Protein AF-A0A8H7T7R3-F1 (afdb_monomer_lite)

Foldseek 3Di:
DQVLQPDDDPAQLVSLVVCCVVLVHDDDDDPPPGLVNQLVSLLRSLVVDLQLLQQPFADPPVQVDDPDDDPLSQWDFSGDSHSNRCNVVPQKDQAPCPDDSDWHQDPLAIWGWFKWAQDPVQLWIWTWGRMAGPVQGTKIKTWHAPVSDLARQAGTRIDIDGDHVVVVVPDPRIDTDTGHTHSGVVSVVVVVVVVVD

Radius of gyration: 16.75 Å; chains: 1; bounding box: 41×34×50 Å

Organism: NCBI:txid108018

pLDDT: mean 78.34, std 16.68, range [32.59, 97.0]

Secondary structure (DSSP, 8-state):
-GGGTT---SSSTHHHHTTHHHHT------TT-TTHHHHHHHHHHHHH---GGGG-----TTSS-STT--GGGG---SS-SSGGGGTT-TTEEEPP--S---EEEETTEEEEEEEEEEETTTTEEEEEEEEEETTTEEEEEEEE-TTS-GGGGGG-EEEEEEE-HHHHTT-TT-EEEEEEE--STTTHHHHHHHTT-

Sequence (197 aa):
MSWATKRVTTRKEDVAYCLLGLFGIHMPLLYGEGDRAFIRLQEEILKQSSDQSLFAWDPPMGSMSTLGASENDSICGMFAPSPECFSETGDVMPGPEYWDKESALTNRGIRVKMPFKYDPLNKTFIGILSCVSSLVQDIAIEFHSASNSLEDLSHLIRRSVPVRYGGWSNDPQIQFNTVYLATDTSLWYTRYLDDNS

Structure (mmCIF, N/CA/C/O backbone):
data_AF-A0A8H7T7R3-F1
#
_entry.id   AF-A0A8H7T7R3-F1
#
loop_
_atom_site.group_PDB
_atom_site.id
_atom_site.type_symbol
_atom_site.label_atom_id
_atom_site.label_alt_id
_atom_site.label_comp_id
_atom_site.label_asym_id
_atom_site.label_entity_id
_atom_site.label_seq_id
_atom_site.pdbx_PDB_ins_code
_atom_site.Cartn_x
_atom_site.Cartn_y
_atom_site.Cartn_z
_atom_site.occupancy
_atom_site.B_iso_or_equiv
_atom_site.auth_seq_id
_atom_site.auth_comp_id
_atom_site.auth_asym_id
_atom_site.auth_atom_id
_atom_site.pdbx_PDB_model_num
ATOM 1 N N . MET A 1 1 ? -5.971 5.479 0.298 1.00 90.88 1 MET A N 1
ATOM 2 C CA . MET A 1 1 ? -7.047 5.585 1.327 1.00 90.88 1 MET A CA 1
ATOM 3 C C . MET A 1 1 ? -7.212 7.020 1.860 1.00 90.88 1 MET A C 1
ATOM 5 O O . MET A 1 1 ? -7.451 7.231 3.046 1.00 90.88 1 MET A O 1
ATOM 9 N N . SER A 1 2 ? -7.162 8.032 0.991 1.00 90.31 2 SER A N 1
ATOM 10 C CA . SER A 1 2 ? -7.174 9.453 1.390 1.00 90.31 2 SER A CA 1
ATOM 11 C C . SER A 1 2 ? -8.430 9.894 2.154 1.00 90.31 2 SER A C 1
ATOM 13 O O . SER A 1 2 ? -8.376 10.750 3.033 1.00 90.31 2 SER A O 1
ATOM 15 N N . TRP A 1 3 ? -9.577 9.286 1.863 1.00 91.69 3 TRP A N 1
ATOM 16 C CA . TRP A 1 3 ? -10.866 9.615 2.472 1.00 91.69 3 TRP A CA 1
ATOM 17 C C . TRP A 1 3 ? -10.938 9.276 3.971 1.00 91.69 3 TRP A C 1
ATOM 19 O O . TRP A 1 3 ? -11.812 9.786 4.672 1.00 91.69 3 TRP A O 1
ATOM 29 N N . ALA A 1 4 ? -10.035 8.431 4.480 1.00 92.38 4 ALA A N 1
ATOM 30 C CA . ALA A 1 4 ? -9.963 8.067 5.895 1.00 92.38 4 ALA A CA 1
ATOM 31 C C . ALA A 1 4 ? -9.053 8.999 6.718 1.00 92.38 4 ALA A C 1
ATOM 33 O O . ALA A 1 4 ? -9.104 8.948 7.942 1.00 92.38 4 ALA A O 1
ATOM 34 N N . THR A 1 5 ? -8.275 9.874 6.072 1.00 90.38 5 THR A N 1
ATOM 35 C CA . THR A 1 5 ? -7.246 10.732 6.706 1.00 90.38 5 THR A CA 1
ATOM 36 C C . THR A 1 5 ? -7.779 11.638 7.815 1.00 90.38 5 THR A C 1
ATOM 38 O O . THR A 1 5 ? -7.081 11.901 8.782 1.00 90.38 5 THR A O 1
ATOM 41 N N . LYS A 1 6 ? -9.024 12.115 7.694 1.00 88.69 6 LYS A N 1
ATOM 42 C CA . LYS A 1 6 ? -9.650 13.043 8.655 1.00 88.69 6 LYS A CA 1
ATOM 43 C C . LYS A 1 6 ? -10.464 12.344 9.746 1.00 88.69 6 LYS A C 1
ATOM 45 O O . LYS A 1 6 ? -11.171 13.012 10.501 1.00 88.69 6 LYS A O 1
ATOM 50 N N . ARG A 1 7 ? -10.455 11.008 9.795 1.00 90.56 7 ARG A N 1
ATOM 51 C CA . ARG A 1 7 ? -11.205 10.260 10.809 1.00 90.56 7 ARG A CA 1
ATOM 52 C C . ARG A 1 7 ? -10.511 10.391 12.157 1.00 90.56 7 ARG A C 1
ATOM 54 O O . ARG A 1 7 ? -9.315 10.166 12.264 1.00 90.56 7 ARG A O 1
ATOM 61 N N . VAL A 1 8 ? -11.295 10.707 13.183 1.00 90.62 8 VAL A N 1
ATOM 62 C CA . VAL A 1 8 ? -10.830 10.786 14.569 1.00 90.62 8 VAL A CA 1
ATOM 63 C C . VAL A 1 8 ? -11.503 9.677 15.359 1.00 90.62 8 VAL A C 1
ATOM 65 O O . VAL A 1 8 ? -12.730 9.558 15.348 1.00 90.62 8 VAL A O 1
ATOM 68 N N . THR A 1 9 ? -10.702 8.867 16.039 1.00 92.94 9 THR A N 1
ATOM 69 C CA . THR A 1 9 ? -11.164 7.765 16.883 1.00 92.94 9 THR A CA 1
ATOM 70 C C . THR A 1 9 ? -10.669 7.942 18.313 1.00 92.94 9 THR A C 1
ATOM 72 O O . THR A 1 9 ? -9.709 8.665 18.570 1.00 92.94 9 THR A O 1
ATOM 75 N N . THR A 1 10 ? -11.346 7.310 19.274 1.00 92.44 10 THR A N 1
ATOM 76 C CA . THR A 1 10 ? -10.956 7.401 20.689 1.00 92.44 10 THR A CA 1
ATOM 77 C C . THR A 1 10 ? -9.716 6.563 20.983 1.00 92.44 10 THR A C 1
ATOM 79 O O . THR A 1 10 ? -8.844 7.004 21.729 1.00 92.44 10 THR A O 1
ATOM 82 N N . ARG A 1 11 ? -9.628 5.360 20.407 1.00 92.75 11 ARG A N 1
ATOM 83 C CA . ARG A 1 11 ? -8.436 4.508 20.470 1.00 92.75 11 ARG A CA 1
ATOM 84 C C . ARG A 1 11 ? -7.734 4.498 19.120 1.00 92.75 11 ARG A C 1
ATOM 86 O O . ARG A 1 11 ? -8.383 4.668 18.087 1.00 92.75 11 ARG A O 1
ATOM 93 N N . LYS A 1 12 ? -6.421 4.272 19.128 1.00 91.50 12 LYS A N 1
ATOM 94 C CA . LYS A 1 12 ? -5.612 4.201 17.905 1.00 91.50 12 LYS A CA 1
ATOM 95 C C . LYS A 1 12 ? -6.103 3.080 16.989 1.00 91.50 12 LYS A C 1
ATOM 97 O O . LYS A 1 12 ? -6.382 3.313 15.822 1.00 91.50 12 LYS A O 1
ATOM 102 N N . GLU A 1 13 ? -6.320 1.892 17.543 1.00 94.62 13 GLU A N 1
ATOM 103 C CA . GLU A 1 13 ? -6.741 0.699 16.806 1.00 94.62 13 GLU A CA 1
ATOM 104 C C . GLU A 1 13 ? -8.136 0.820 16.164 1.00 94.62 13 GLU A C 1
ATOM 106 O O . GLU A 1 13 ? -8.401 0.221 15.118 1.00 94.62 13 GLU A O 1
ATOM 111 N N . ASP A 1 14 ? -9.014 1.662 16.721 1.00 95.62 14 ASP A N 1
ATOM 112 C CA . ASP A 1 14 ? -10.349 1.908 16.167 1.00 95.62 14 ASP A CA 1
ATOM 113 C C . ASP A 1 14 ? -10.279 2.540 14.765 1.00 95.62 14 ASP A C 1
ATOM 115 O O . ASP A 1 14 ? -11.226 2.405 13.981 1.00 95.62 14 ASP A O 1
ATOM 119 N N . VAL A 1 15 ? -9.154 3.181 14.409 1.00 94.62 15 VAL A N 1
ATOM 120 C CA . VAL A 1 15 ? -8.928 3.709 13.058 1.00 94.62 15 VAL A CA 1
ATOM 121 C C . VAL A 1 15 ? -8.963 2.600 12.011 1.00 94.62 15 VAL A C 1
ATOM 123 O O . VAL A 1 15 ? -9.456 2.825 10.914 1.00 94.62 15 VAL A O 1
ATOM 126 N N . ALA A 1 16 ? -8.505 1.393 12.351 1.00 95.38 16 ALA A N 1
ATOM 127 C CA . ALA A 1 16 ? -8.558 0.232 11.475 1.00 95.38 16 ALA A CA 1
ATOM 128 C C . ALA A 1 16 ? -9.931 -0.444 11.545 1.00 95.38 16 ALA A C 1
ATOM 130 O O . ALA A 1 16 ? -10.542 -0.757 10.522 1.00 95.38 16 ALA A O 1
ATOM 131 N N . TYR A 1 17 ? -10.456 -0.618 12.760 1.00 95.81 17 TYR A N 1
ATOM 132 C CA . TYR A 1 17 ? -11.707 -1.342 12.982 1.00 95.81 17 TYR A CA 1
ATOM 133 C C . TYR A 1 17 ? -12.918 -0.662 12.356 1.00 95.81 17 TYR A C 1
ATOM 135 O O . TYR A 1 17 ? -13.796 -1.337 11.818 1.00 95.81 17 TYR A O 1
ATOM 143 N N . CYS A 1 18 ? -12.944 0.671 12.334 1.00 94.62 18 CYS A N 1
ATOM 144 C CA . CYS A 1 18 ? -14.017 1.414 11.682 1.00 94.62 18 CYS A CA 1
ATOM 145 C C . CYS A 1 18 ? -14.008 1.303 10.143 1.00 94.62 18 CYS A C 1
ATOM 147 O O . CYS A 1 18 ? -14.965 1.747 9.505 1.00 94.62 18 CYS A O 1
ATOM 149 N N . LEU A 1 19 ? -12.956 0.725 9.544 1.00 95.81 19 LEU A N 1
ATOM 150 C CA . LEU A 1 19 ? -12.801 0.552 8.095 1.00 95.81 19 LEU A CA 1
ATOM 151 C C . LEU A 1 19 ? -13.073 -0.881 7.623 1.00 95.81 19 LEU A C 1
ATOM 153 O O . LEU A 1 19 ? -13.250 -1.086 6.425 1.00 95.81 19 LEU A O 1
ATOM 157 N N . LEU A 1 20 ? -13.164 -1.856 8.535 1.00 95.75 20 LEU A N 1
ATOM 158 C CA . LEU A 1 20 ? -13.346 -3.275 8.200 1.00 95.75 20 LEU A CA 1
ATOM 159 C C . LEU A 1 20 ? -14.523 -3.507 7.248 1.00 95.75 20 LEU A C 1
ATOM 161 O O . LEU A 1 20 ? -14.373 -4.163 6.220 1.00 95.75 20 LEU A O 1
ATOM 165 N N . GLY A 1 21 ? -15.674 -2.902 7.552 1.00 94.75 21 GLY A N 1
ATOM 166 C CA . GLY A 1 21 ? -16.882 -3.037 6.737 1.00 94.75 21 GLY A CA 1
ATOM 167 C C . GLY A 1 21 ? -16.768 -2.426 5.337 1.00 94.75 21 GLY A C 1
ATOM 168 O O . GLY A 1 21 ? -17.444 -2.890 4.428 1.00 94.75 21 GLY A O 1
ATOM 169 N N . LEU A 1 22 ? -15.901 -1.426 5.140 1.00 94.56 22 LEU A N 1
ATOM 170 C CA . LEU A 1 22 ? -15.685 -0.801 3.829 1.00 94.56 22 LEU A CA 1
ATOM 171 C C . LEU A 1 22 ? -14.833 -1.676 2.906 1.00 94.56 22 LEU A C 1
ATOM 173 O O . LEU A 1 22 ? -15.001 -1.616 1.693 1.00 94.56 22 LEU A O 1
ATOM 177 N N . PHE A 1 23 ? -13.957 -2.500 3.482 1.00 94.19 23 PHE A N 1
ATOM 178 C CA . PHE A 1 23 ? -13.118 -3.445 2.744 1.00 94.19 23 PHE A CA 1
ATOM 179 C C . PHE A 1 23 ? -13.658 -4.881 2.754 1.00 94.19 23 PHE A C 1
ATOM 181 O O . PHE A 1 23 ? -13.053 -5.750 2.140 1.00 94.19 23 PHE A O 1
ATOM 188 N N . GLY A 1 24 ? -14.770 -5.153 3.448 1.00 95.25 24 GLY A N 1
ATOM 189 C CA . GLY A 1 24 ? -15.293 -6.516 3.603 1.00 95.25 24 GLY A CA 1
ATOM 190 C C . GLY A 1 24 ? -14.369 -7.434 4.415 1.00 95.25 24 GLY A C 1
ATOM 191 O O . GLY A 1 24 ? -14.366 -8.646 4.217 1.00 95.25 24 GLY A O 1
ATOM 192 N N . ILE A 1 25 ? -13.564 -6.866 5.316 1.00 97.00 25 ILE A N 1
ATOM 193 C CA . ILE A 1 25 ? -12.552 -7.607 6.074 1.00 97.00 25 ILE A CA 1
ATOM 194 C C . ILE A 1 25 ? -13.122 -8.120 7.389 1.00 97.00 25 ILE A C 1
ATOM 196 O O . ILE A 1 25 ? -13.778 -7.399 8.141 1.00 97.00 25 ILE A O 1
ATOM 200 N N . HIS A 1 26 ? -12.777 -9.366 7.703 1.00 94.62 26 HIS A N 1
ATOM 201 C CA . HIS A 1 26 ? -13.059 -10.000 8.981 1.00 94.62 26 HIS A CA 1
ATOM 202 C C . HIS A 1 26 ? -11.741 -10.379 9.663 1.00 94.62 26 HIS A C 1
ATOM 204 O O . HIS 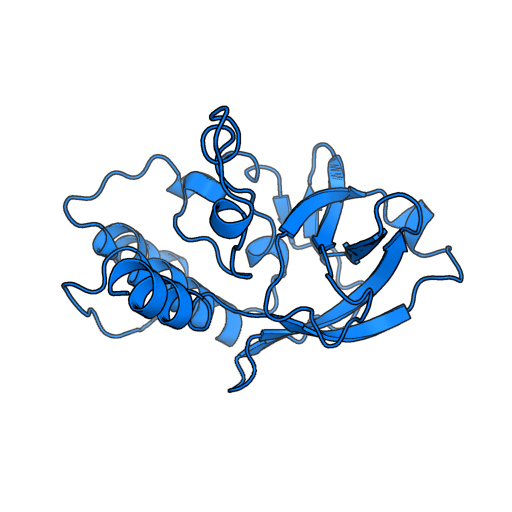A 1 26 ? -11.077 -11.328 9.259 1.00 94.62 26 HIS A O 1
ATOM 210 N N . MET A 1 27 ? -11.370 -9.650 10.717 1.00 94.31 27 MET A N 1
ATOM 211 C CA . MET A 1 27 ? -10.182 -9.928 11.532 1.00 94.31 27 MET A CA 1
ATOM 212 C C . MET A 1 27 ? -10.477 -9.707 13.026 1.00 94.31 27 MET A C 1
ATOM 214 O O . MET A 1 27 ? -11.344 -8.894 13.353 1.00 94.31 27 MET A O 1
ATOM 218 N N . PRO A 1 28 ? -9.783 -10.401 13.952 1.00 93.94 28 PRO A N 1
ATOM 219 C CA . PRO A 1 28 ? -9.995 -10.224 15.389 1.00 93.94 28 PRO A CA 1
ATOM 220 C C . PRO A 1 28 ? -9.676 -8.807 15.877 1.00 93.94 28 PRO A C 1
ATOM 222 O O . PRO A 1 28 ? -8.607 -8.274 15.556 1.00 93.94 28 PRO A O 1
ATOM 225 N N . LEU A 1 29 ? -10.571 -8.264 16.711 1.00 94.06 29 LEU A N 1
ATOM 226 C CA . LEU A 1 29 ? -10.386 -7.017 17.454 1.00 94.06 29 LEU A CA 1
ATOM 227 C C . LEU A 1 29 ? -9.454 -7.275 18.647 1.00 94.06 29 LEU A C 1
ATOM 229 O O . LEU A 1 29 ? -9.846 -7.906 19.629 1.00 94.06 29 LEU A O 1
ATOM 233 N N . LEU A 1 30 ? -8.217 -6.805 18.556 1.00 93.69 30 LEU A N 1
ATOM 234 C CA . LEU A 1 30 ? -7.214 -6.857 19.612 1.00 93.69 30 LEU A CA 1
ATOM 235 C C . LEU A 1 30 ? -7.021 -5.451 20.191 1.00 93.69 30 LEU A C 1
ATOM 237 O O . LEU A 1 30 ? -6.372 -4.596 19.592 1.00 93.69 30 LEU A O 1
ATOM 241 N N . TYR A 1 31 ? -7.606 -5.187 21.357 1.00 91.12 31 TYR A N 1
ATOM 242 C CA . TYR A 1 31 ? -7.403 -3.905 22.034 1.00 91.12 31 TYR A CA 1
ATOM 243 C C . TYR A 1 31 ? -6.016 -3.836 22.672 1.00 91.12 31 TYR A C 1
ATOM 245 O O . TYR A 1 31 ? -5.568 -4.798 23.298 1.00 91.12 31 TYR A O 1
ATOM 253 N N . GLY A 1 32 ? -5.355 -2.687 22.522 1.00 89.81 32 GLY A N 1
ATOM 254 C CA . GLY A 1 32 ? -3.978 -2.473 22.972 1.00 89.81 32 GLY A CA 1
ATOM 255 C C . GLY A 1 32 ? -2.897 -2.712 21.911 1.00 89.81 32 GLY A C 1
ATOM 256 O O . GLY A 1 32 ? -1.724 -2.530 22.218 1.00 89.81 32 GLY A O 1
ATOM 257 N N . GLU A 1 33 ? -3.252 -3.071 20.670 1.00 89.25 33 GLU A N 1
ATOM 258 C CA . GLU A 1 33 ? -2.264 -3.197 19.582 1.00 89.25 33 GLU A CA 1
ATOM 259 C C . GLU A 1 33 ? -1.891 -1.856 18.918 1.00 89.25 33 GLU A C 1
ATOM 261 O O . GLU A 1 33 ? -0.898 -1.778 18.194 1.00 89.25 33 GLU A O 1
ATOM 266 N N . GLY A 1 34 ? -2.667 -0.797 19.170 1.00 90.31 34 GLY A N 1
ATOM 267 C CA . GLY A 1 34 ? -2.402 0.549 18.669 1.00 90.31 34 GLY A CA 1
ATOM 268 C C . GLY A 1 34 ? -2.373 0.634 17.139 1.00 90.31 34 GLY A C 1
ATOM 269 O O . GLY A 1 34 ? -3.256 0.112 16.459 1.00 90.31 34 GLY A O 1
ATOM 270 N N . ASP A 1 35 ? -1.337 1.283 16.601 1.00 86.56 35 ASP A N 1
ATOM 271 C CA . ASP A 1 35 ? -1.178 1.549 15.160 1.00 86.56 35 ASP A CA 1
ATOM 272 C C . ASP A 1 35 ? -0.998 0.251 14.337 1.00 86.56 35 ASP A C 1
ATOM 274 O O . ASP A 1 35 ? -1.333 0.191 13.152 1.00 86.56 35 ASP A O 1
ATOM 278 N N . ARG A 1 36 ? -0.599 -0.855 14.990 1.00 88.62 36 ARG A N 1
ATOM 279 C CA . ARG A 1 36 ? -0.494 -2.188 14.371 1.00 88.62 36 ARG A CA 1
ATOM 280 C C . ARG A 1 36 ? -1.824 -2.688 13.803 1.00 88.62 36 ARG A C 1
ATOM 282 O O . ARG A 1 36 ? -1.818 -3.450 12.835 1.00 88.62 36 ARG A O 1
ATOM 289 N N . ALA A 1 37 ? -2.957 -2.256 14.358 1.00 93.50 37 ALA A N 1
ATOM 290 C CA . ALA A 1 37 ? -4.273 -2.621 13.838 1.00 93.50 37 ALA A CA 1
ATOM 291 C C . ALA A 1 37 ? -4.430 -2.208 12.366 1.00 93.50 37 ALA A C 1
ATOM 293 O O . ALA A 1 37 ? -5.004 -2.948 11.566 1.00 93.50 37 ALA A O 1
ATOM 294 N N . PHE A 1 38 ? -3.881 -1.048 11.988 1.00 93.38 38 PHE A N 1
ATOM 295 C CA . PHE A 1 38 ? -3.969 -0.525 10.627 1.00 93.38 38 PHE A CA 1
ATOM 296 C C . PHE A 1 38 ? -3.022 -1.250 9.659 1.00 93.38 38 PHE A C 1
ATOM 298 O O . PHE A 1 38 ? -3.372 -1.465 8.498 1.00 93.38 38 PHE A O 1
ATOM 305 N N . ILE A 1 39 ? -1.866 -1.717 10.136 1.00 91.75 39 ILE A N 1
ATOM 306 C CA . ILE A 1 39 ? -0.986 -2.617 9.373 1.00 91.75 39 ILE A CA 1
ATOM 307 C C . ILE A 1 39 ? -1.687 -3.954 9.109 1.00 91.75 39 ILE A C 1
ATOM 309 O O . ILE A 1 39 ? -1.741 -4.405 7.969 1.00 91.75 39 ILE A O 1
ATOM 313 N N . ARG A 1 40 ? -2.299 -4.560 10.135 1.00 93.88 40 ARG A N 1
ATOM 314 C CA . ARG A 1 40 ? -3.062 -5.811 9.981 1.00 93.88 40 ARG A CA 1
ATOM 315 C C . ARG A 1 40 ? -4.244 -5.654 9.026 1.00 93.88 40 ARG A C 1
ATOM 317 O O . ARG A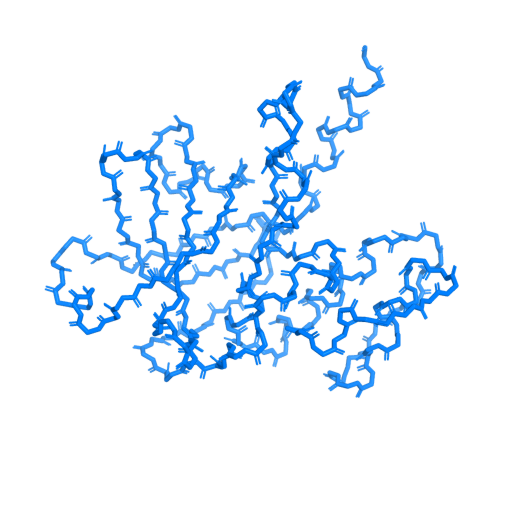 1 40 ? -4.508 -6.554 8.238 1.00 93.88 40 ARG A O 1
ATOM 324 N N . LEU A 1 41 ? -4.934 -4.511 9.063 1.00 95.38 41 LEU A N 1
ATOM 325 C CA . LEU A 1 41 ? -5.971 -4.200 8.079 1.00 95.38 41 LEU A CA 1
ATOM 326 C C . LEU A 1 41 ? -5.400 -4.268 6.657 1.00 95.38 41 LEU A C 1
ATOM 328 O O . LEU A 1 41 ? -5.985 -4.929 5.808 1.00 95.38 41 LEU A O 1
ATOM 332 N N . GLN A 1 42 ? -4.251 -3.638 6.402 1.00 94.69 42 GLN A N 1
ATOM 333 C CA . GLN A 1 42 ? -3.605 -3.670 5.085 1.00 94.69 42 GLN A CA 1
ATOM 334 C C . GLN A 1 42 ? -3.123 -5.074 4.695 1.00 94.69 42 GLN A C 1
ATOM 336 O O . GLN A 1 42 ? -3.255 -5.450 3.533 1.00 94.69 42 GLN A O 1
ATOM 341 N N . GLU A 1 43 ? -2.636 -5.879 5.645 1.00 93.81 43 GLU A N 1
ATOM 342 C CA . GLU A 1 43 ? -2.318 -7.296 5.418 1.00 93.81 43 GLU A CA 1
ATOM 343 C C . GLU A 1 43 ? -3.548 -8.088 4.952 1.00 93.81 43 GLU A C 1
ATOM 345 O O . GLU A 1 43 ? -3.445 -8.899 4.032 1.00 93.81 43 GLU A O 1
ATOM 350 N N . GLU A 1 44 ? -4.715 -7.853 5.556 1.00 95.06 44 GLU A N 1
ATOM 351 C CA . GLU A 1 44 ? -5.967 -8.491 5.140 1.00 95.06 44 GLU A CA 1
ATOM 352 C C . GLU A 1 44 ? -6.494 -7.946 3.802 1.00 95.06 44 GLU A C 1
ATOM 354 O O . GLU A 1 44 ? -6.969 -8.738 2.988 1.00 95.06 44 GLU A O 1
ATOM 359 N N . ILE A 1 45 ? -6.350 -6.640 3.524 1.00 94.50 45 ILE A N 1
ATOM 360 C CA . ILE A 1 45 ? -6.658 -6.059 2.200 1.00 94.50 45 ILE A CA 1
ATOM 361 C C . ILE A 1 45 ? -5.811 -6.759 1.132 1.00 94.50 45 ILE A C 1
ATOM 363 O O . ILE A 1 45 ? -6.347 -7.207 0.121 1.00 94.50 45 ILE A O 1
ATOM 367 N N . LEU A 1 46 ? -4.505 -6.906 1.372 1.00 92.62 46 LEU A N 1
ATOM 368 C CA . LEU A 1 46 ? -3.569 -7.523 0.431 1.00 92.62 46 LEU A CA 1
ATOM 369 C C . LEU A 1 46 ? -3.915 -8.991 0.128 1.00 92.62 46 LEU A C 1
ATOM 371 O O . LEU A 1 46 ? -3.729 -9.456 -0.991 1.00 92.62 46 LEU A O 1
ATOM 375 N N . LYS A 1 47 ? -4.436 -9.742 1.105 1.00 91.94 47 LYS A N 1
ATOM 376 C CA . LYS A 1 47 ? -4.857 -11.141 0.889 1.00 91.94 47 LYS A CA 1
ATOM 377 C C . LYS A 1 47 ? -6.058 -11.269 -0.049 1.00 91.94 47 LYS A C 1
ATOM 379 O O . LYS A 1 47 ? -6.259 -12.339 -0.616 1.00 91.94 47 LYS A O 1
ATOM 384 N N . GLN A 1 48 ? -6.867 -10.219 -0.167 1.00 91.12 48 GLN A N 1
ATOM 385 C CA . GLN A 1 48 ? -8.115 -10.221 -0.935 1.00 91.12 48 GLN A CA 1
ATOM 386 C C . GLN A 1 48 ? -8.034 -9.361 -2.205 1.00 91.12 48 GLN A C 1
ATOM 388 O O . GLN A 1 48 ? -8.932 -9.429 -3.041 1.00 91.12 48 GLN A O 1
ATOM 393 N N . SER A 1 49 ? -6.978 -8.557 -2.358 1.00 88.38 49 SER A N 1
ATOM 394 C CA . SER A 1 49 ? -6.819 -7.596 -3.445 1.00 88.38 49 SER A CA 1
ATOM 395 C C . SER A 1 49 ? -5.370 -7.508 -3.917 1.00 88.38 49 SER A C 1
ATOM 397 O O . SER A 1 49 ? -4.447 -7.387 -3.117 1.00 88.38 49 SER A O 1
ATOM 399 N N . SER A 1 50 ? -5.182 -7.478 -5.236 1.00 85.31 50 SER A N 1
ATOM 400 C CA . SER A 1 50 ? -3.899 -7.209 -5.897 1.00 85.31 50 SER A CA 1
ATOM 401 C C . SER A 1 50 ? -3.698 -5.721 -6.229 1.00 85.31 50 SER A C 1
ATOM 403 O O . SER A 1 50 ? -2.885 -5.372 -7.089 1.00 85.31 50 SER A O 1
ATOM 405 N N . ASP A 1 51 ? -4.483 -4.831 -5.617 1.00 88.25 51 ASP A N 1
ATOM 406 C CA . ASP A 1 51 ? -4.406 -3.394 -5.863 1.00 88.25 51 ASP A CA 1
ATOM 407 C C . ASP A 1 51 ? -3.149 -2.779 -5.232 1.00 88.25 51 ASP A C 1
ATOM 409 O O . ASP A 1 51 ? -3.055 -2.559 -4.023 1.00 88.25 51 ASP A O 1
ATOM 413 N N . GLN A 1 52 ? -2.185 -2.449 -6.090 1.00 88.75 52 GLN A N 1
ATOM 414 C CA . GLN A 1 52 ? -0.925 -1.826 -5.697 1.00 88.75 52 GLN A CA 1
ATOM 415 C C . GLN A 1 52 ? -1.076 -0.355 -5.270 1.00 88.75 52 GLN A C 1
ATOM 417 O O . GLN A 1 52 ? -0.125 0.207 -4.726 1.00 88.75 52 GLN A O 1
ATOM 422 N N . SER A 1 53 ? -2.261 0.260 -5.421 1.00 89.31 53 SER A N 1
ATOM 423 C CA . SER A 1 53 ? -2.560 1.572 -4.824 1.00 89.31 53 SER A CA 1
ATOM 424 C C . SER A 1 53 ? -2.455 1.555 -3.292 1.00 89.31 53 SER A C 1
ATOM 426 O O . SER A 1 53 ? -2.184 2.588 -2.682 1.00 89.31 53 SER A O 1
ATOM 428 N N . LEU A 1 54 ? -2.561 0.371 -2.672 1.00 91.00 54 LEU A N 1
ATOM 429 C CA . LEU A 1 54 ? -2.308 0.149 -1.247 1.00 91.00 54 LEU A CA 1
ATOM 430 C C . LEU A 1 54 ? -0.906 0.605 -0.815 1.00 91.00 54 LEU A C 1
ATOM 432 O O . LEU A 1 54 ? -0.717 1.036 0.321 1.00 91.00 54 LEU A O 1
ATOM 436 N N . PHE A 1 55 ? 0.067 0.536 -1.725 1.00 89.50 55 PHE A N 1
ATOM 437 C CA . PHE A 1 55 ? 1.451 0.923 -1.474 1.00 89.50 55 PHE A CA 1
ATOM 438 C C . PHE A 1 55 ? 1.742 2.386 -1.831 1.00 89.50 55 PHE A C 1
ATOM 440 O O . PHE A 1 55 ? 2.811 2.884 -1.489 1.00 89.50 55 PHE A O 1
ATOM 447 N N . ALA A 1 56 ? 0.822 3.096 -2.483 1.00 89.44 56 ALA A N 1
ATOM 448 C CA . ALA A 1 56 ? 0.998 4.499 -2.845 1.00 89.44 56 ALA A CA 1
ATOM 449 C C . ALA A 1 56 ? 0.625 5.399 -1.658 1.00 89.44 56 ALA A C 1
ATOM 451 O O . ALA A 1 56 ? -0.523 5.817 -1.526 1.00 89.44 56 ALA A O 1
ATOM 452 N N . TRP A 1 57 ? 1.588 5.646 -0.772 1.00 88.25 57 TRP A N 1
ATOM 453 C CA . TRP A 1 57 ? 1.482 6.557 0.369 1.00 88.25 57 TRP A CA 1
ATOM 454 C C . TRP A 1 57 ? 2.851 7.142 0.703 1.00 88.25 57 TRP A C 1
ATOM 456 O O . TRP A 1 57 ? 3.877 6.565 0.334 1.00 88.25 57 TRP A O 1
ATOM 466 N N . ASP A 1 58 ? 2.858 8.267 1.416 1.00 81.31 58 ASP A N 1
ATOM 467 C CA . ASP A 1 58 ? 4.078 8.937 1.864 1.00 81.31 58 ASP A CA 1
ATOM 468 C C . ASP A 1 58 ? 4.006 9.276 3.359 1.00 81.31 58 ASP A C 1
ATOM 470 O O . ASP A 1 58 ? 2.923 9.538 3.892 1.00 81.31 58 ASP A O 1
ATOM 474 N N . PRO A 1 59 ? 5.141 9.262 4.079 1.00 72.81 59 PRO A N 1
ATOM 475 C CA . PRO A 1 59 ? 5.177 9.766 5.442 1.00 72.81 59 PRO A CA 1
ATOM 476 C C . PRO A 1 59 ? 4.813 11.266 5.461 1.00 72.81 59 PRO A C 1
ATOM 478 O O . PRO A 1 59 ? 5.187 11.999 4.539 1.00 72.81 59 PRO A O 1
ATOM 481 N N . PRO A 1 60 ? 4.113 11.764 6.499 1.00 67.50 60 PRO A N 1
ATOM 482 C CA . PRO A 1 60 ? 3.743 13.174 6.583 1.00 67.50 60 PRO A CA 1
ATOM 483 C C . PRO A 1 60 ? 4.987 14.071 6.518 1.00 67.50 60 PRO A C 1
ATOM 485 O O . PRO A 1 60 ? 5.986 13.789 7.183 1.00 67.50 60 PRO A O 1
ATOM 488 N N . MET A 1 61 ? 4.917 15.191 5.785 1.00 55.59 61 MET A N 1
ATOM 489 C CA . MET A 1 61 ? 6.058 16.098 5.533 1.00 55.59 61 MET A CA 1
ATOM 490 C C . MET A 1 61 ? 6.742 16.676 6.796 1.00 55.59 61 MET A C 1
ATOM 492 O O . MET A 1 61 ? 7.801 17.279 6.675 1.00 55.59 61 MET A O 1
ATOM 496 N N . GLY A 1 62 ? 6.198 16.476 8.002 1.00 51.50 62 GLY A N 1
ATOM 497 C CA . GLY A 1 62 ? 6.822 16.862 9.278 1.00 51.50 62 GLY A CA 1
ATOM 498 C C . GLY A 1 62 ? 7.673 15.778 9.955 1.00 51.50 62 GLY A C 1
ATOM 499 O O . GLY A 1 62 ? 8.426 16.095 10.869 1.00 51.50 62 GLY A O 1
ATOM 500 N N . SER A 1 63 ? 7.598 14.520 9.506 1.00 49.97 63 SER A N 1
ATOM 501 C CA . SER A 1 63 ? 8.402 13.405 10.041 1.00 49.97 63 SER A CA 1
ATOM 502 C C . SER A 1 63 ? 9.856 13.423 9.554 1.00 49.97 63 SER A C 1
ATOM 504 O O . SER A 1 63 ? 10.682 12.677 10.064 1.00 49.97 63 SER A O 1
ATOM 506 N N . MET A 1 64 ? 10.162 14.240 8.543 1.00 47.69 64 MET A N 1
ATOM 507 C CA . MET A 1 64 ? 11.448 14.242 7.833 1.00 47.69 64 MET A CA 1
ATOM 508 C C . MET A 1 64 ? 12.220 15.561 8.017 1.00 47.69 64 MET A C 1
ATOM 510 O O . MET A 1 64 ? 13.347 15.697 7.550 1.00 47.69 64 MET A O 1
ATOM 514 N N . SER A 1 65 ? 11.621 16.551 8.692 1.00 39.12 65 SER A N 1
ATOM 515 C CA . SER A 1 65 ? 12.174 17.899 8.847 1.00 39.12 65 SER A CA 1
ATOM 516 C C . SER A 1 65 ? 12.252 18.326 10.313 1.00 39.12 65 SER A C 1
ATOM 518 O O . SER A 1 65 ? 11.648 19.316 10.727 1.00 39.12 65 SER A O 1
ATOM 520 N N . THR A 1 66 ? 13.042 17.621 11.109 1.00 32.59 66 THR A N 1
ATOM 521 C CA . THR A 1 66 ? 13.711 18.254 12.244 1.00 32.59 66 THR A CA 1
ATOM 522 C C . THR A 1 66 ? 15.207 18.109 12.023 1.00 32.59 66 THR A C 1
ATOM 524 O O . THR A 1 66 ? 15.722 17.030 11.742 1.00 32.59 66 THR A O 1
ATOM 527 N N . LEU A 1 67 ? 15.904 19.245 12.063 1.00 35.47 67 LEU A N 1
ATOM 528 C CA . LEU A 1 67 ? 17.360 19.326 12.108 1.00 35.47 67 LEU A CA 1
ATOM 529 C C . LEU A 1 67 ? 17.834 18.444 13.277 1.00 35.47 67 LEU A C 1
ATOM 531 O O . LEU A 1 67 ? 17.760 18.872 14.425 1.00 35.47 67 LEU A O 1
ATOM 535 N N . GLY A 1 68 ? 18.224 17.200 12.991 1.00 38.28 68 GLY A N 1
ATOM 536 C CA . GLY A 1 68 ? 18.525 16.185 14.004 1.00 38.28 68 GLY A CA 1
ATOM 537 C C . GLY A 1 68 ? 17.881 14.810 13.792 1.00 38.28 68 GLY A C 1
ATOM 538 O O . GLY A 1 68 ? 18.158 13.925 14.595 1.00 38.28 68 GLY A O 1
ATOM 539 N N . ALA A 1 69 ? 17.070 14.601 12.747 1.00 41.78 69 ALA A N 1
ATOM 540 C CA . ALA A 1 69 ? 16.584 13.265 12.398 1.00 41.78 69 ALA A CA 1
ATOM 541 C C . ALA A 1 69 ? 17.777 12.328 12.131 1.00 41.78 69 ALA A C 1
ATOM 543 O O . ALA A 1 69 ? 18.537 12.516 11.179 1.00 41.78 69 ALA A O 1
ATOM 544 N N . SER A 1 70 ? 17.964 11.353 13.020 1.00 45.34 70 SER A N 1
ATOM 545 C CA . SER A 1 70 ? 18.898 10.244 12.828 1.00 45.34 70 SER A CA 1
ATOM 546 C C . SER A 1 70 ? 18.479 9.459 11.581 1.00 45.34 70 SER A C 1
ATOM 548 O O . SER A 1 70 ? 17.284 9.337 11.311 1.00 45.34 70 SER A O 1
ATOM 550 N N . GLU A 1 71 ? 19.428 8.886 10.833 1.00 48.09 71 GLU A N 1
ATOM 551 C CA . GLU A 1 71 ? 19.155 8.022 9.664 1.00 48.09 71 GLU A CA 1
ATOM 552 C C . GLU A 1 71 ? 18.125 6.904 9.977 1.00 48.09 71 GLU A C 1
ATOM 554 O O . GLU A 1 71 ? 17.417 6.432 9.086 1.00 48.09 71 GLU A O 1
ATOM 559 N N . ASN A 1 72 ? 17.948 6.563 11.260 1.00 46.78 72 ASN A N 1
ATOM 560 C CA . ASN A 1 72 ? 17.001 5.570 11.776 1.00 46.78 72 ASN A CA 1
ATOM 561 C C . ASN A 1 72 ? 15.518 6.011 11.822 1.00 46.78 72 ASN A C 1
ATOM 563 O O . ASN A 1 72 ? 14.634 5.152 11.911 1.00 46.78 72 ASN A O 1
ATOM 567 N N . ASP A 1 73 ? 15.206 7.310 11.734 1.00 49.88 73 ASP A N 1
ATOM 568 C CA . ASP A 1 73 ? 13.811 7.803 11.704 1.00 49.88 73 ASP A CA 1
ATOM 569 C C . ASP A 1 73 ? 13.142 7.618 10.335 1.00 49.88 73 ASP A C 1
ATOM 571 O O . ASP A 1 73 ? 11.925 7.740 10.200 1.00 49.88 73 ASP A O 1
ATOM 575 N N . SER A 1 74 ? 13.928 7.274 9.314 1.00 53.78 74 SER A N 1
ATOM 576 C CA . SER A 1 74 ? 13.455 7.179 7.933 1.00 53.78 74 SER A CA 1
ATOM 577 C C . SER A 1 74 ? 13.005 5.772 7.532 1.00 53.78 74 SER A C 1
ATOM 579 O O . SER A 1 74 ? 12.407 5.605 6.470 1.00 53.78 74 SER A O 1
ATOM 581 N N . ILE A 1 75 ? 13.293 4.742 8.337 1.00 61.66 75 ILE A N 1
ATOM 582 C CA . ILE A 1 75 ? 13.000 3.357 7.951 1.00 61.66 75 ILE A CA 1
ATOM 583 C C . ILE A 1 75 ? 11.497 3.104 8.095 1.00 61.66 75 ILE A C 1
ATOM 585 O O . ILE A 1 75 ? 10.945 3.179 9.197 1.00 61.66 75 ILE A O 1
ATOM 589 N N . CYS A 1 76 ? 10.833 2.803 6.980 1.00 68.69 76 CYS A N 1
ATOM 590 C CA . CYS A 1 76 ? 9.398 2.565 6.936 1.00 68.69 76 CYS A CA 1
ATOM 591 C C . CYS A 1 76 ? 9.077 1.269 6.186 1.00 68.69 76 CYS A C 1
ATOM 593 O O . CYS A 1 76 ? 9.725 0.901 5.207 1.00 68.69 76 CYS A O 1
ATOM 595 N N . GLY A 1 77 ? 8.072 0.546 6.676 1.00 77.75 77 GLY A N 1
ATOM 596 C CA . GLY A 1 77 ? 7.572 -0.643 6.002 1.00 77.75 77 GLY A CA 1
ATOM 597 C C . GLY A 1 77 ? 6.861 -0.317 4.686 1.00 77.75 77 GLY A C 1
ATOM 598 O O . GLY A 1 77 ? 6.633 0.832 4.305 1.00 77.75 77 GLY A O 1
ATOM 599 N N . MET A 1 78 ? 6.455 -1.363 3.977 1.00 85.38 78 MET A N 1
ATOM 600 C CA . MET A 1 78 ? 5.618 -1.232 2.789 1.00 85.38 78 MET A CA 1
ATOM 601 C C . MET A 1 78 ? 4.196 -0.754 3.136 1.00 85.38 78 MET A C 1
ATOM 603 O O . MET A 1 78 ? 3.561 -0.069 2.334 1.00 85.38 78 MET A O 1
ATOM 607 N N . PHE A 1 79 ? 3.690 -1.068 4.329 1.00 88.88 79 PHE A N 1
ATOM 608 C CA . PHE A 1 79 ? 2.361 -0.647 4.772 1.00 88.88 79 PHE A CA 1
ATOM 609 C C . PHE A 1 79 ? 2.396 0.653 5.570 1.00 88.88 79 PHE A C 1
ATOM 611 O O . PHE A 1 79 ? 3.330 0.914 6.323 1.00 88.88 79 PHE A O 1
ATOM 618 N N . ALA A 1 80 ? 1.361 1.472 5.389 1.00 88.06 80 ALA A N 1
ATOM 619 C CA . ALA A 1 80 ? 1.260 2.769 6.040 1.00 88.06 80 ALA A CA 1
ATOM 620 C C . ALA A 1 80 ? 0.994 2.585 7.537 1.00 88.06 80 ALA A C 1
ATOM 622 O O . ALA A 1 80 ? 0.127 1.785 7.886 1.00 88.06 80 ALA A O 1
ATOM 623 N N . PRO A 1 81 ? 1.639 3.343 8.433 1.00 85.38 81 PRO A N 1
ATOM 624 C CA . PRO A 1 81 ? 1.347 3.266 9.863 1.00 85.38 81 PRO A CA 1
ATOM 625 C C . PRO A 1 81 ? -0.034 3.842 10.215 1.00 85.38 81 PRO A C 1
ATOM 627 O O . PRO A 1 81 ? -0.638 3.4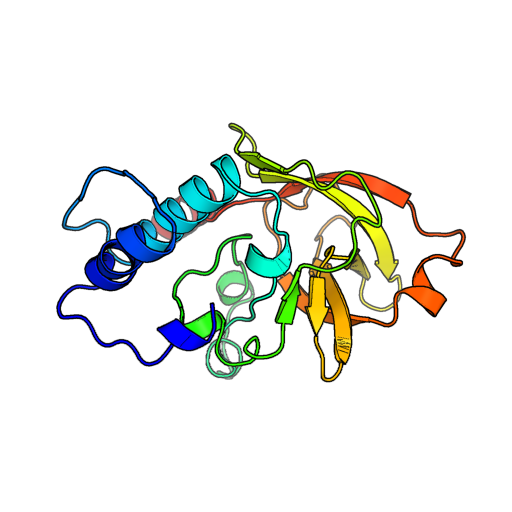41 11.205 1.00 85.38 81 PRO A O 1
ATOM 630 N N . SER A 1 82 ? -0.565 4.765 9.405 1.00 88.31 82 SER A N 1
ATOM 631 C CA . SER A 1 82 ? -1.878 5.373 9.625 1.00 88.31 82 SER A CA 1
ATOM 632 C C . SER A 1 82 ? -2.524 5.840 8.312 1.00 88.31 82 SER A C 1
ATOM 634 O O . SER A 1 82 ? -1.840 5.984 7.292 1.00 88.31 82 SER A O 1
ATOM 636 N N . PRO A 1 83 ? -3.841 6.128 8.305 1.00 91.56 83 PRO A N 1
ATOM 637 C CA . PRO A 1 83 ? -4.498 6.727 7.149 1.00 91.56 83 PRO A CA 1
ATOM 638 C C . PRO A 1 83 ? -3.946 8.099 6.754 1.00 91.56 83 PRO A C 1
ATOM 640 O O . PRO A 1 83 ? -4.125 8.499 5.609 1.00 91.56 83 PRO A O 1
ATOM 643 N N . GLU A 1 84 ? -3.302 8.830 7.670 1.00 88.12 84 GLU A N 1
ATOM 644 C CA . GLU A 1 84 ? -2.771 10.177 7.414 1.00 88.12 84 GLU A CA 1
ATOM 645 C C . GLU A 1 84 ? -1.717 10.175 6.303 1.00 88.12 84 GLU A C 1
ATOM 647 O O . GLU A 1 84 ? -1.678 11.101 5.497 1.00 88.12 84 GLU A O 1
ATOM 652 N N . CYS A 1 85 ? -0.952 9.086 6.179 1.00 87.00 85 CYS A N 1
ATOM 653 C CA . CYS A 1 85 ? 0.024 8.874 5.108 1.00 87.00 85 CYS A CA 1
ATOM 654 C C . CYS A 1 85 ? -0.588 8.866 3.693 1.00 87.00 85 CYS A C 1
ATOM 656 O O . CYS A 1 85 ? 0.123 8.943 2.694 1.00 87.00 85 CYS A O 1
ATOM 658 N N . PHE A 1 86 ? -1.915 8.773 3.589 1.00 89.75 86 PHE A N 1
ATOM 659 C CA . PHE A 1 86 ? -2.642 8.829 2.326 1.00 89.75 86 PHE A CA 1
ATOM 660 C C . PHE A 1 86 ? -3.190 10.231 1.999 1.00 89.75 86 PHE A C 1
ATOM 662 O O . PHE A 1 86 ? -3.985 10.336 1.061 1.00 89.75 86 PHE A O 1
ATOM 669 N N . SER A 1 87 ? -2.824 11.295 2.730 1.00 88.62 87 SER A N 1
ATOM 670 C CA . SER A 1 87 ? -3.381 12.650 2.528 1.00 88.62 87 SER A CA 1
ATOM 671 C C . SER A 1 87 ? -3.265 13.134 1.083 1.00 88.62 87 SER A C 1
ATOM 673 O O . SER A 1 87 ? -4.255 13.586 0.511 1.00 88.62 87 SER A O 1
ATOM 675 N N . GLU A 1 88 ? -2.104 12.910 0.470 1.00 84.50 88 GLU A N 1
ATOM 676 C CA . GLU A 1 88 ? -1.782 13.360 -0.890 1.00 84.50 88 GLU A CA 1
ATOM 677 C C . GLU A 1 88 ? -2.131 12.329 -1.972 1.00 84.50 88 GLU A C 1
ATOM 679 O O . GLU A 1 88 ? -1.748 12.477 -3.123 1.00 84.50 88 GLU A O 1
ATOM 684 N N . THR A 1 89 ? -2.858 11.265 -1.619 1.00 86.69 89 THR A N 1
ATOM 685 C CA . THR A 1 89 ? -3.119 10.125 -2.523 1.00 86.69 89 THR A CA 1
ATOM 686 C C . THR A 1 89 ? -4.576 10.069 -2.986 1.00 86.69 89 THR A C 1
ATOM 688 O O . THR A 1 89 ? -5.092 9.020 -3.371 1.00 86.69 89 THR A O 1
ATOM 691 N N . GLY A 1 90 ? -5.303 11.185 -2.872 1.00 86.50 90 GLY A N 1
ATOM 692 C CA . GLY A 1 90 ? -6.746 11.215 -3.121 1.00 86.50 90 GLY A CA 1
ATOM 693 C C . GLY A 1 90 ? -7.165 11.072 -4.573 1.00 86.50 90 GLY A C 1
ATOM 694 O O . GLY A 1 90 ? -8.324 10.773 -4.844 1.00 86.50 90 GLY A O 1
ATOM 695 N N . ASP A 1 91 ? -6.220 11.238 -5.476 1.00 87.31 91 ASP A N 1
ATOM 696 C CA . ASP A 1 91 ? -6.375 11.125 -6.912 1.00 87.31 91 ASP A CA 1
ATOM 697 C C . ASP A 1 91 ? -5.706 9.857 -7.477 1.00 87.31 91 ASP A C 1
ATOM 699 O O . ASP A 1 91 ? -5.679 9.666 -8.695 1.00 87.31 91 ASP A O 1
ATOM 703 N N . VAL A 1 92 ? -5.161 9.010 -6.596 1.00 88.44 92 VAL A N 1
ATOM 704 C CA . VAL A 1 92 ? -4.542 7.730 -6.938 1.00 88.44 92 VAL A CA 1
ATOM 705 C C . VAL A 1 92 ? -5.623 6.680 -7.139 1.00 88.44 92 VAL A C 1
ATOM 707 O O . VAL A 1 92 ? -6.486 6.471 -6.285 1.00 88.44 92 VAL A O 1
ATOM 710 N N . MET A 1 93 ? -5.553 5.988 -8.268 1.00 87.75 93 MET A N 1
ATOM 711 C CA . MET A 1 93 ? -6.486 4.944 -8.664 1.00 87.75 93 MET A CA 1
ATOM 712 C C . MET A 1 93 ? -5.722 3.691 -9.109 1.00 87.75 93 MET A C 1
ATOM 714 O O . MET A 1 93 ? -4.581 3.796 -9.575 1.00 87.75 93 MET A O 1
ATOM 718 N N . PRO A 1 94 ? -6.335 2.499 -9.006 1.00 85.12 94 PRO A N 1
ATOM 719 C CA . PRO A 1 94 ? -5.770 1.287 -9.584 1.00 85.12 94 PRO A CA 1
ATOM 720 C C . PRO A 1 94 ? -5.493 1.500 -11.075 1.00 85.12 94 PRO A C 1
ATOM 722 O O . PRO A 1 94 ? -6.349 1.979 -11.820 1.00 85.12 94 PRO A O 1
ATOM 725 N N . GLY A 1 95 ? -4.278 1.175 -11.502 1.00 77.56 95 GLY A N 1
ATOM 726 C CA . GLY A 1 95 ? -3.845 1.345 -12.882 1.00 77.56 95 GLY A CA 1
ATOM 727 C C . GLY A 1 95 ? -4.307 0.177 -13.756 1.00 77.56 95 GLY A C 1
ATOM 728 O O . GLY A 1 95 ? -4.778 -0.843 -13.238 1.00 77.56 95 GLY A O 1
ATOM 729 N N . PRO A 1 96 ? -4.134 0.273 -15.082 1.00 70.38 96 PRO A N 1
ATOM 730 C CA . PRO A 1 96 ? -4.351 -0.846 -15.999 1.00 70.38 96 PRO A CA 1
ATOM 731 C C . PRO A 1 96 ? -3.594 -2.112 -15.568 1.00 70.38 96 PRO A C 1
ATOM 733 O O . PRO A 1 96 ? -2.580 -2.041 -14.873 1.00 70.38 96 PRO A O 1
ATOM 736 N N . GLU A 1 97 ? -4.062 -3.292 -15.975 1.00 69.94 97 GLU A N 1
ATOM 737 C CA . GLU A 1 97 ? -3.347 -4.567 -15.786 1.00 69.94 97 GLU A CA 1
ATOM 738 C C . GLU A 1 97 ? -2.147 -4.674 -16.737 1.00 69.94 97 GLU A C 1
ATOM 740 O O . GLU A 1 97 ? -2.118 -5.471 -17.667 1.00 69.94 97 GLU A O 1
ATOM 745 N N . TYR A 1 98 ? -1.145 -3.821 -16.520 1.00 68.75 98 TYR A N 1
ATOM 746 C CA . TYR A 1 98 ? 0.086 -3.811 -17.308 1.00 68.75 98 TYR A CA 1
ATOM 747 C C . TYR A 1 98 ? 0.917 -5.092 -17.124 1.00 68.75 98 TYR A C 1
ATOM 749 O O . TYR A 1 98 ? 1.609 -5.518 -18.046 1.00 68.75 98 TYR A O 1
ATOM 757 N N . TRP A 1 99 ? 0.872 -5.694 -15.934 1.00 74.62 99 TRP A N 1
ATOM 758 C CA . TRP A 1 99 ? 1.533 -6.955 -15.605 1.00 74.62 99 TRP A CA 1
ATOM 759 C C . TRP A 1 99 ? 0.740 -7.718 -14.547 1.00 74.62 99 TRP A C 1
ATOM 761 O O . TRP A 1 99 ? -0.170 -7.176 -13.921 1.00 74.62 99 TRP A O 1
ATOM 771 N N . ASP A 1 100 ? 1.122 -8.977 -14.350 1.00 72.50 100 ASP A N 1
ATOM 772 C CA . ASP A 1 100 ? 0.613 -9.829 -13.282 1.00 72.50 100 ASP A CA 1
ATOM 773 C C . ASP A 1 100 ? 0.878 -9.192 -11.905 1.00 72.50 100 ASP A C 1
ATOM 775 O O . ASP A 1 100 ? 2.029 -9.078 -11.470 1.00 72.50 100 ASP A O 1
ATOM 779 N N . LYS A 1 101 ? -0.198 -8.738 -11.252 1.00 72.50 101 LYS A N 1
ATOM 780 C CA . LYS A 1 101 ? -0.165 -7.962 -10.002 1.00 72.50 101 LYS A CA 1
ATOM 781 C C . LYS A 1 101 ? -0.105 -8.840 -8.753 1.00 72.50 101 LYS A C 1
ATOM 783 O O . LYS A 1 101 ? -0.342 -8.336 -7.651 1.00 72.50 101 LYS A O 1
ATOM 788 N N . GLU A 1 102 ? 0.183 -10.133 -8.899 1.00 78.12 102 GLU A N 1
ATOM 789 C CA . GLU A 1 102 ? 0.270 -11.047 -7.769 1.00 78.12 102 GLU A CA 1
ATOM 790 C C . GLU A 1 102 ? 1.216 -10.513 -6.686 1.00 78.12 102 GLU A C 1
ATOM 792 O O . GLU A 1 102 ? 2.421 -10.305 -6.872 1.00 78.12 102 GLU A O 1
ATOM 797 N N . SER A 1 103 ? 0.630 -10.297 -5.514 1.00 85.44 103 SER A N 1
ATOM 798 C CA . SER A 1 103 ? 1.336 -9.943 -4.297 1.00 85.44 103 SER A CA 1
ATOM 799 C C . SER A 1 103 ? 0.861 -10.860 -3.185 1.00 85.44 103 SER A C 1
ATOM 801 O O . SER A 1 103 ? -0.306 -11.240 -3.115 1.00 85.44 103 SER A O 1
ATOM 803 N N . ALA A 1 104 ? 1.798 -11.306 -2.357 1.00 88.94 104 ALA A N 1
ATOM 804 C CA . ALA A 1 104 ? 1.504 -12.279 -1.319 1.00 88.94 104 ALA A CA 1
ATOM 805 C C . ALA A 1 104 ? 2.278 -11.947 -0.055 1.00 88.94 104 ALA A C 1
ATOM 807 O O . ALA A 1 104 ? 3.486 -11.707 -0.096 1.00 88.94 104 ALA A O 1
ATOM 808 N N . LEU A 1 105 ? 1.592 -11.999 1.082 1.00 89.56 105 LEU A N 1
ATOM 809 C CA . LEU A 1 105 ? 2.251 -11.965 2.375 1.00 89.56 105 LEU A CA 1
ATOM 810 C C . LEU A 1 105 ? 2.952 -13.308 2.618 1.00 89.56 105 LEU A C 1
ATOM 812 O O . LEU A 1 105 ? 2.347 -14.374 2.502 1.00 89.56 105 LEU A O 1
ATOM 816 N N . THR A 1 106 ? 4.236 -13.261 2.952 1.00 89.00 106 THR A N 1
ATOM 817 C CA . THR A 1 106 ? 5.071 -14.432 3.236 1.00 89.00 106 THR A CA 1
ATOM 818 C C . THR A 1 106 ? 5.789 -14.249 4.569 1.00 89.00 106 THR A C 1
ATOM 820 O O . THR A 1 106 ? 5.853 -13.149 5.113 1.00 89.00 106 THR A O 1
ATOM 823 N N . ASN A 1 107 ? 6.414 -15.310 5.078 1.00 83.81 107 ASN A N 1
ATOM 824 C CA . ASN A 1 107 ? 7.290 -15.214 6.249 1.00 83.81 107 ASN A CA 1
ATOM 825 C C . ASN A 1 107 ? 8.571 -14.384 6.008 1.00 83.81 107 ASN A C 1
ATOM 827 O O . ASN A 1 107 ? 9.318 -14.156 6.953 1.00 83.81 107 ASN A O 1
ATOM 831 N N . ARG A 1 108 ? 8.833 -13.940 4.769 1.00 79.38 108 ARG A N 1
ATOM 832 C CA . ARG A 1 108 ? 9.918 -13.014 4.397 1.00 79.38 108 ARG A CA 1
ATOM 833 C C . ARG A 1 108 ? 9.433 -11.575 4.162 1.00 79.38 108 ARG A C 1
ATOM 835 O O . ARG A 1 108 ? 10.213 -10.746 3.715 1.00 79.38 108 ARG A O 1
ATOM 842 N N . GLY A 1 109 ? 8.156 -11.285 4.416 1.00 85.31 109 GLY A N 1
ATOM 843 C CA . GLY A 1 109 ? 7.511 -10.018 4.064 1.00 85.31 109 GLY A CA 1
ATOM 844 C C . GLY A 1 109 ? 6.588 -10.152 2.853 1.00 85.31 109 GLY A C 1
ATOM 845 O O . GLY A 1 109 ? 6.149 -11.253 2.506 1.00 85.31 109 GLY A O 1
ATOM 846 N N . ILE A 1 110 ? 6.269 -9.037 2.205 1.00 88.50 110 ILE A N 1
ATOM 847 C CA . ILE A 1 110 ? 5.410 -9.003 1.021 1.00 88.50 110 ILE A CA 1
ATOM 848 C C . ILE A 1 110 ? 6.244 -9.362 -0.201 1.00 88.50 110 ILE A C 1
ATOM 850 O O . ILE A 1 110 ? 7.146 -8.627 -0.595 1.00 88.50 110 ILE A O 1
ATOM 854 N N . ARG A 1 111 ? 5.904 -10.478 -0.835 1.00 89.19 111 ARG A N 1
ATOM 855 C CA . ARG A 1 111 ? 6.395 -10.811 -2.165 1.00 89.19 111 ARG A CA 1
ATOM 856 C C . ARG A 1 111 ? 5.622 -9.980 -3.181 1.00 89.19 111 ARG A C 1
ATOM 858 O O . ARG A 1 111 ? 4.409 -10.155 -3.281 1.00 89.19 111 ARG A O 1
ATOM 865 N N . VAL A 1 112 ? 6.307 -9.129 -3.939 1.00 87.56 112 VAL A N 1
ATOM 866 C CA . VAL A 1 112 ? 5.709 -8.371 -5.049 1.00 87.56 112 VAL A CA 1
ATOM 867 C C . VAL A 1 112 ? 6.539 -8.566 -6.306 1.00 87.56 112 VAL A C 1
ATOM 869 O O . VAL A 1 112 ? 7.767 -8.473 -6.269 1.00 87.56 112 VAL A O 1
ATOM 872 N N . LYS A 1 113 ? 5.861 -8.812 -7.427 1.00 86.88 113 LYS A N 1
ATOM 873 C CA . LYS A 1 113 ? 6.459 -8.736 -8.756 1.00 86.88 113 LYS A CA 1
ATOM 874 C C . LYS A 1 113 ? 6.165 -7.363 -9.348 1.00 86.88 113 LYS A C 1
ATOM 876 O O . LYS A 1 113 ? 5.007 -6.982 -9.517 1.00 86.88 113 LYS A O 1
ATOM 881 N N . MET A 1 114 ? 7.214 -6.609 -9.644 1.00 86.94 114 MET A N 1
ATOM 882 C CA . MET A 1 114 ? 7.083 -5.301 -10.276 1.00 86.94 114 MET A CA 1
ATOM 883 C C . MET A 1 114 ? 8.321 -4.998 -11.123 1.00 86.94 114 MET A C 1
ATOM 885 O O . MET A 1 114 ? 9.378 -5.607 -10.922 1.00 86.94 114 MET A O 1
ATOM 889 N N . PRO A 1 115 ? 8.201 -4.108 -12.112 1.00 88.00 115 PRO A N 1
ATOM 890 C CA . PRO A 1 115 ? 9.348 -3.685 -12.887 1.00 88.00 115 PRO A CA 1
ATOM 891 C C . PRO A 1 115 ? 10.202 -2.704 -12.072 1.00 88.00 115 PRO A C 1
ATOM 893 O O . PRO A 1 115 ? 9.674 -1.786 -11.442 1.00 88.00 115 PRO A O 1
ATOM 896 N N . PHE A 1 116 ? 11.519 -2.906 -12.100 1.00 87.75 116 PHE A N 1
ATOM 897 C CA . PHE A 1 116 ? 12.516 -2.087 -11.418 1.00 87.75 116 PHE A CA 1
ATOM 898 C C . PHE A 1 116 ? 13.501 -1.465 -12.400 1.00 87.75 116 PHE A C 1
ATOM 900 O O . PHE A 1 116 ? 13.874 -2.078 -13.403 1.00 87.75 116 PHE A O 1
ATOM 907 N N . LYS A 1 117 ? 13.993 -0.282 -12.038 1.00 87.94 117 LYS A N 1
ATOM 908 C CA . LYS A 1 117 ? 15.159 0.360 -12.641 1.00 87.94 117 LYS A CA 1
ATOM 909 C C . LYS A 1 117 ? 16.090 0.854 -11.541 1.00 87.94 117 LYS A C 1
ATOM 911 O O . LYS A 1 117 ? 15.632 1.425 -10.556 1.00 87.94 117 LYS A O 1
ATOM 916 N N . TYR A 1 118 ? 17.390 0.652 -11.715 1.00 86.88 118 TYR A N 1
ATOM 917 C CA . TYR A 1 118 ? 18.392 1.252 -10.839 1.00 86.88 118 TYR A CA 1
ATOM 918 C C . TYR A 1 118 ? 18.707 2.678 -11.304 1.00 86.88 118 TYR A C 1
ATOM 920 O O . TYR A 1 118 ? 19.007 2.892 -12.481 1.00 86.88 118 TYR A O 1
ATOM 928 N N . ASP A 1 119 ? 18.638 3.641 -10.390 1.00 84.81 119 ASP A N 1
ATOM 929 C CA . ASP A 1 119 ? 19.099 5.006 -10.602 1.00 84.81 119 ASP A CA 1
ATOM 930 C C . ASP A 1 119 ? 20.526 5.163 -10.043 1.00 84.81 119 ASP A C 1
ATOM 932 O O . ASP A 1 119 ? 20.717 5.256 -8.825 1.00 84.81 119 ASP A O 1
ATOM 936 N N . PRO A 1 120 ? 21.555 5.214 -10.909 1.00 82.19 120 PRO A N 1
ATOM 937 C CA . PRO A 1 120 ? 22.938 5.327 -10.465 1.00 82.19 120 PRO A CA 1
ATOM 938 C C . PRO A 1 120 ? 23.270 6.683 -9.832 1.00 82.19 120 PRO A C 1
ATOM 940 O O . PRO A 1 120 ? 24.276 6.770 -9.128 1.00 82.19 120 PRO A O 1
ATOM 943 N N . LEU A 1 121 ? 22.473 7.732 -10.076 1.00 83.00 121 LEU A N 1
ATOM 944 C CA . LEU A 1 121 ? 22.725 9.065 -9.522 1.00 83.00 121 LEU A CA 1
ATOM 945 C C . LEU A 1 121 ? 22.371 9.110 -8.037 1.00 83.00 121 LEU A C 1
ATOM 947 O O . LEU A 1 121 ? 23.177 9.561 -7.225 1.00 83.00 121 LEU A O 1
ATOM 951 N N . ASN A 1 122 ? 21.190 8.595 -7.694 1.00 78.25 122 ASN A N 1
ATOM 952 C CA . ASN A 1 122 ? 20.690 8.567 -6.322 1.00 78.25 122 ASN A CA 1
ATOM 953 C C . ASN A 1 122 ? 21.084 7.288 -5.568 1.00 78.25 122 ASN A C 1
ATOM 955 O O . ASN A 1 122 ? 20.925 7.227 -4.350 1.00 78.25 122 ASN A O 1
ATOM 959 N N . LYS A 1 123 ? 21.640 6.288 -6.272 1.00 82.81 123 LYS A N 1
ATOM 960 C CA . LYS A 1 123 ? 21.913 4.937 -5.748 1.00 82.81 123 LYS A CA 1
ATOM 961 C C . LYS A 1 123 ? 20.648 4.291 -5.179 1.00 82.81 123 LYS A C 1
ATOM 963 O O . LYS A 1 123 ? 20.657 3.671 -4.119 1.00 82.81 123 LYS A O 1
ATOM 968 N N . THR A 1 124 ? 19.541 4.474 -5.888 1.00 84.50 124 THR A N 1
ATOM 969 C CA . THR A 1 124 ? 18.224 3.980 -5.488 1.00 84.50 124 THR A CA 1
ATOM 970 C C . THR A 1 124 ? 17.661 3.042 -6.540 1.00 84.50 124 THR A C 1
ATOM 972 O O . THR A 1 124 ? 18.044 3.062 -7.711 1.00 84.50 124 THR A O 1
ATOM 975 N N . PHE A 1 125 ? 16.745 2.180 -6.117 1.00 87.19 125 PHE A N 1
ATOM 976 C CA . PHE A 1 125 ? 15.918 1.407 -7.030 1.00 87.19 125 PHE A CA 1
ATOM 977 C C . PHE A 1 125 ? 14.556 2.070 -7.150 1.00 87.19 125 PHE A C 1
ATOM 979 O O . PHE A 1 125 ? 13.943 2.421 -6.151 1.00 87.19 125 PHE A O 1
ATOM 986 N N . ILE A 1 126 ? 14.060 2.203 -8.370 1.00 88.50 126 ILE A N 1
ATOM 987 C CA . ILE A 1 126 ? 12.728 2.723 -8.657 1.00 88.50 126 ILE A CA 1
ATOM 988 C C . ILE A 1 126 ? 11.880 1.545 -9.124 1.00 88.50 126 ILE A C 1
ATOM 990 O O . ILE A 1 126 ? 12.169 0.960 -10.170 1.00 88.50 126 ILE A O 1
ATOM 994 N N . GLY A 1 127 ? 10.864 1.177 -8.346 1.00 89.25 127 GLY A N 1
ATOM 995 C CA . GLY A 1 127 ? 9.884 0.151 -8.701 1.00 89.25 127 GLY A CA 1
ATOM 996 C C . GLY A 1 127 ? 8.541 0.780 -9.049 1.00 89.25 127 GLY A C 1
ATOM 997 O O . GLY A 1 127 ? 7.989 1.516 -8.235 1.00 89.25 127 GLY A O 1
ATOM 998 N N . ILE A 1 128 ? 8.000 0.519 -10.241 1.00 88.44 128 ILE A N 1
ATOM 999 C CA . ILE A 1 128 ? 6.692 1.079 -10.619 1.00 88.44 128 ILE A CA 1
ATOM 1000 C C . ILE A 1 128 ? 5.558 0.274 -9.990 1.00 88.44 128 ILE A C 1
ATOM 1002 O O . ILE A 1 128 ? 5.517 -0.954 -10.073 1.00 88.44 128 ILE A O 1
ATOM 1006 N N . LEU A 1 129 ? 4.593 0.998 -9.428 1.00 88.50 129 LEU A N 1
ATOM 1007 C CA . LEU A 1 129 ? 3.318 0.455 -9.002 1.00 88.50 129 LEU A CA 1
ATOM 1008 C C . LEU A 1 129 ? 2.325 0.456 -10.157 1.00 88.50 129 LEU A C 1
ATOM 1010 O O . LEU A 1 129 ? 2.259 1.374 -10.970 1.00 88.50 129 LEU A O 1
ATOM 1014 N N . SER A 1 130 ? 1.468 -0.556 -10.188 1.00 86.94 130 SER A N 1
ATOM 1015 C CA . SER A 1 130 ? 0.340 -0.624 -11.109 1.00 86.94 130 SER A CA 1
ATOM 1016 C C . SER A 1 130 ? -0.831 0.243 -10.621 1.00 86.94 130 SER A C 1
ATOM 1018 O O . SER A 1 130 ? -1.963 -0.226 -10.463 1.00 86.94 130 SER A O 1
ATOM 1020 N N . CYS A 1 131 ? -0.544 1.514 -10.344 1.00 86.12 131 CYS A N 1
ATOM 1021 C CA . CYS A 1 131 ? -1.499 2.553 -9.989 1.00 86.12 131 CYS A CA 1
ATOM 1022 C C . CYS A 1 131 ? -1.130 3.876 -10.665 1.00 86.12 131 CYS A C 1
ATOM 1024 O O . CYS A 1 131 ? 0.025 4.133 -11.006 1.00 86.12 131 CYS A O 1
ATOM 1026 N N . VAL A 1 132 ? -2.151 4.694 -10.896 1.00 86.19 132 VAL A N 1
ATOM 1027 C CA . VAL A 1 132 ? -2.037 5.964 -11.609 1.00 86.19 132 VAL A CA 1
ATOM 1028 C C . VAL A 1 132 ? -2.637 7.071 -10.765 1.00 86.19 132 VAL A C 1
ATOM 1030 O O . VAL A 1 132 ? -3.681 6.899 -10.143 1.00 86.19 132 VAL A O 1
ATOM 1033 N N . SER A 1 133 ? -1.979 8.217 -10.755 1.00 84.81 133 SER A N 1
ATOM 1034 C CA . SER A 1 133 ? -2.512 9.465 -10.232 1.00 84.81 133 SER A CA 1
ATOM 1035 C C . SER A 1 133 ? -3.125 10.248 -11.391 1.00 84.81 133 SER A C 1
ATOM 1037 O O . SER A 1 133 ? -2.515 10.391 -12.456 1.00 84.81 133 SER A O 1
ATOM 1039 N N . SER A 1 134 ? -4.331 10.784 -11.192 1.00 80.06 134 SER A N 1
ATOM 1040 C CA . SER A 1 134 ? -4.963 11.635 -12.210 1.00 80.06 134 SER A CA 1
ATOM 1041 C C . SER A 1 134 ? -4.216 12.960 -12.431 1.00 80.06 134 SER A C 1
ATOM 1043 O O . SER A 1 134 ? -4.378 13.588 -13.478 1.00 80.06 134 SER A O 1
ATOM 1045 N N . LEU A 1 135 ? -3.373 13.365 -11.473 1.00 74.19 135 LEU A N 1
ATOM 1046 C CA . LEU A 1 135 ? -2.584 14.594 -11.520 1.00 74.19 135 LEU A CA 1
ATOM 1047 C C . LEU A 1 135 ? -1.170 14.383 -12.076 1.00 74.19 135 LEU A C 1
ATOM 1049 O O . LEU A 1 135 ? -0.669 15.249 -12.797 1.00 74.19 135 LEU A O 1
ATOM 1053 N N . VAL A 1 136 ? -0.514 13.266 -11.741 1.00 65.62 136 VAL A N 1
ATOM 1054 C CA . VAL A 1 136 ? 0.942 13.108 -11.921 1.00 65.62 136 VAL A CA 1
ATOM 1055 C C . VAL A 1 136 ? 1.359 11.895 -12.764 1.00 65.62 136 VAL A C 1
ATOM 1057 O O . VAL A 1 136 ? 2.553 11.697 -12.977 1.00 65.62 136 VAL A O 1
ATOM 1060 N N . GLN A 1 137 ? 0.392 11.175 -13.347 1.00 76.31 137 GLN A N 1
ATOM 1061 C CA . GLN A 1 137 ? 0.584 9.943 -14.129 1.00 76.31 137 GLN A CA 1
ATOM 1062 C C . GLN A 1 137 ? 0.953 8.740 -13.242 1.00 76.31 137 GLN A C 1
ATOM 1064 O O . GLN A 1 137 ? 0.465 8.639 -12.118 1.00 76.31 137 GLN A O 1
ATOM 1069 N N . ASP A 1 138 ? 1.687 7.764 -13.765 1.00 83.81 138 ASP A N 1
ATOM 1070 C CA . ASP A 1 138 ? 2.006 6.521 -13.062 1.00 83.81 138 ASP A CA 1
ATOM 1071 C C . ASP A 1 138 ? 2.826 6.772 -11.795 1.00 83.81 138 ASP A C 1
ATOM 1073 O O . ASP A 1 138 ? 3.563 7.751 -11.677 1.00 83.81 138 ASP A O 1
ATOM 1077 N N . ILE A 1 139 ? 2.698 5.883 -10.820 1.00 87.38 139 ILE A N 1
ATOM 1078 C CA . ILE A 1 139 ? 3.353 6.047 -9.523 1.00 87.38 139 ILE A CA 1
ATOM 1079 C C . ILE A 1 139 ? 4.442 4.997 -9.389 1.00 87.38 139 ILE A C 1
ATOM 1081 O O . ILE A 1 139 ? 4.239 3.822 -9.692 1.00 87.38 139 ILE A O 1
ATOM 1085 N N . ALA A 1 140 ? 5.606 5.412 -8.908 1.00 88.75 140 ALA A N 1
ATOM 1086 C CA . ALA A 1 140 ? 6.671 4.510 -8.525 1.00 88.75 140 ALA A CA 1
ATOM 1087 C C . ALA A 1 140 ? 7.038 4.694 -7.060 1.00 88.75 140 ALA A C 1
ATOM 1089 O O . ALA A 1 140 ? 6.730 5.706 -6.433 1.00 88.75 140 ALA A O 1
ATOM 1090 N N . ILE A 1 141 ? 7.723 3.697 -6.530 1.00 87.56 141 ILE A N 1
ATOM 1091 C CA . ILE A 1 141 ? 8.359 3.745 -5.231 1.00 87.56 141 ILE A CA 1
ATOM 1092 C C . ILE A 1 141 ? 9.862 3.791 -5.461 1.00 87.56 141 ILE A C 1
ATOM 1094 O O . ILE A 1 141 ? 10.425 2.939 -6.150 1.00 87.56 141 ILE A O 1
ATOM 1098 N N . GLU A 1 142 ? 10.503 4.778 -4.859 1.00 86.38 142 GLU A N 1
ATOM 1099 C CA . GLU A 1 142 ? 11.944 4.816 -4.699 1.00 86.38 142 GLU A CA 1
ATOM 1100 C C . GLU A 1 142 ? 12.348 4.029 -3.449 1.00 86.38 142 GLU A C 1
ATOM 1102 O O . GLU A 1 142 ? 11.742 4.178 -2.391 1.00 86.38 142 GLU A O 1
ATOM 1107 N N . PHE A 1 143 ? 13.379 3.204 -3.579 1.00 83.44 143 PHE A N 1
ATOM 1108 C CA . PHE A 1 143 ? 13.901 2.308 -2.559 1.00 83.44 143 PHE A CA 1
ATOM 1109 C C . PHE A 1 143 ? 15.395 2.573 -2.352 1.00 83.44 143 PHE A C 1
ATOM 1111 O O . PHE A 1 143 ? 16.186 2.461 -3.295 1.00 83.44 143 PHE A O 1
ATOM 1118 N N . HIS A 1 144 ? 15.799 2.891 -1.121 1.00 77.12 144 HIS A N 1
ATOM 1119 C CA . HIS A 1 144 ? 17.200 3.161 -0.790 1.00 77.12 144 HIS A CA 1
ATOM 1120 C C . HIS A 1 144 ? 17.923 1.922 -0.240 1.00 77.12 144 HIS A C 1
ATOM 1122 O O . HIS A 1 144 ? 17.690 1.538 0.901 1.00 77.12 144 HIS A O 1
ATOM 1128 N N . SER A 1 145 ? 18.809 1.304 -1.028 1.00 71.75 145 SER A N 1
ATOM 1129 C CA . SER A 1 145 ? 19.527 0.077 -0.644 1.00 71.75 145 SER A CA 1
ATOM 1130 C C . SER A 1 145 ? 20.980 0.362 -0.259 1.00 71.75 145 SER A C 1
ATOM 1132 O O . SER A 1 145 ? 21.772 0.743 -1.117 1.00 71.75 145 SER A O 1
ATOM 1134 N N . ALA A 1 146 ? 21.385 0.043 0.974 1.00 67.69 146 ALA A N 1
ATOM 1135 C CA . ALA A 1 146 ? 22.762 0.247 1.450 1.00 67.69 146 ALA A CA 1
ATOM 1136 C C . ALA A 1 146 ? 23.830 -0.501 0.619 1.00 67.69 146 ALA A C 1
ATOM 1138 O O . ALA A 1 146 ? 24.938 -0.001 0.426 1.00 67.69 146 ALA A O 1
ATOM 1139 N N . SER A 1 147 ? 23.498 -1.683 0.093 1.00 72.06 147 SER A N 1
ATOM 1140 C CA . SER A 1 147 ? 24.396 -2.512 -0.727 1.00 72.06 147 SER A CA 1
ATOM 1141 C C . SER A 1 147 ? 24.205 -2.362 -2.239 1.00 72.06 147 SER A C 1
ATOM 1143 O O . SER A 1 147 ? 24.879 -3.049 -3.008 1.00 72.06 147 SER A O 1
ATOM 1145 N N . ASN A 1 148 ? 23.278 -1.505 -2.687 1.00 71.38 148 ASN A N 1
ATOM 1146 C CA . ASN A 1 148 ? 22.788 -1.478 -4.072 1.00 71.38 148 ASN A CA 1
ATOM 1147 C C . ASN A 1 148 ? 22.317 -2.856 -4.595 1.00 71.38 148 ASN A C 1
ATOM 1149 O O . ASN A 1 148 ? 22.482 -3.153 -5.779 1.00 71.38 148 ASN A O 1
ATOM 1153 N N . SER A 1 149 ? 21.733 -3.697 -3.734 1.00 77.88 149 SER A N 1
ATOM 1154 C CA . SER A 1 149 ? 21.155 -4.995 -4.095 1.00 77.88 149 SER A CA 1
ATOM 1155 C C . SER A 1 149 ? 19.641 -5.004 -3.894 1.00 77.88 149 SER A C 1
ATOM 1157 O O . SER A 1 149 ? 19.122 -4.469 -2.918 1.00 77.88 149 SER A O 1
ATOM 1159 N N . LEU A 1 150 ? 18.921 -5.688 -4.785 1.00 76.69 150 LEU A N 1
ATOM 1160 C CA . LEU A 1 150 ? 17.485 -5.934 -4.611 1.00 76.69 150 LEU A CA 1
ATOM 1161 C C . LEU A 1 150 ? 17.177 -6.950 -3.496 1.00 76.69 150 LEU A C 1
ATOM 1163 O O . LEU A 1 150 ? 16.021 -7.120 -3.114 1.00 76.69 150 LEU A O 1
ATOM 1167 N N . GLU A 1 151 ? 18.187 -7.650 -2.981 1.00 73.62 151 GLU A N 1
ATOM 1168 C CA . GLU A 1 151 ? 18.016 -8.581 -1.861 1.00 73.62 151 GLU A CA 1
ATOM 1169 C C . GLU A 1 151 ? 17.909 -7.851 -0.515 1.00 73.62 151 GLU A C 1
ATOM 1171 O O . GLU A 1 151 ? 17.229 -8.332 0.388 1.00 73.62 151 GLU A O 1
ATOM 1176 N N . ASP A 1 152 ? 18.470 -6.642 -0.420 1.00 69.62 152 ASP A N 1
ATOM 1177 C CA . ASP A 1 152 ? 18.523 -5.855 0.819 1.00 69.62 152 ASP A CA 1
ATOM 1178 C C . ASP A 1 152 ? 17.317 -4.920 0.971 1.00 69.62 152 ASP A C 1
ATOM 1180 O O . ASP A 1 152 ? 17.272 -4.042 1.839 1.00 69.62 152 ASP A O 1
ATOM 1184 N N . LEU A 1 153 ? 16.287 -5.141 0.148 1.00 70.25 153 LEU A N 1
ATOM 1185 C CA . LEU A 1 153 ? 15.064 -4.355 0.158 1.00 70.25 153 LEU A CA 1
ATOM 1186 C C . LEU A 1 153 ? 14.195 -4.560 1.433 1.00 70.25 153 LEU A C 1
ATOM 1188 O O . LEU A 1 153 ? 13.119 -3.977 1.575 1.00 70.25 153 LEU A O 1
ATOM 1192 N N . SER A 1 154 ? 14.645 -5.366 2.396 1.00 57.59 154 SER A N 1
ATOM 1193 C CA . SER A 1 154 ? 13.949 -5.612 3.666 1.00 57.59 154 SER A CA 1
ATOM 1194 C C . SER A 1 154 ? 14.131 -4.512 4.721 1.00 57.59 154 SER A C 1
ATOM 1196 O O . SER A 1 154 ? 13.384 -4.496 5.698 1.00 57.59 154 SER A O 1
ATOM 1198 N N . HIS A 1 155 ? 15.089 -3.595 4.553 1.00 56.38 155 HIS A N 1
ATOM 1199 C CA . HIS A 1 155 ? 15.403 -2.528 5.525 1.00 56.38 155 HIS A CA 1
ATOM 1200 C C . HIS A 1 155 ? 15.327 -1.126 4.913 1.00 56.38 155 HIS A C 1
ATOM 1202 O O . HIS A 1 155 ? 16.074 -0.223 5.281 1.00 56.38 155 HIS A O 1
ATOM 1208 N N . LEU A 1 156 ? 14.446 -0.955 3.933 1.00 60.97 156 LEU A N 1
ATOM 1209 C CA . LEU A 1 156 ? 14.4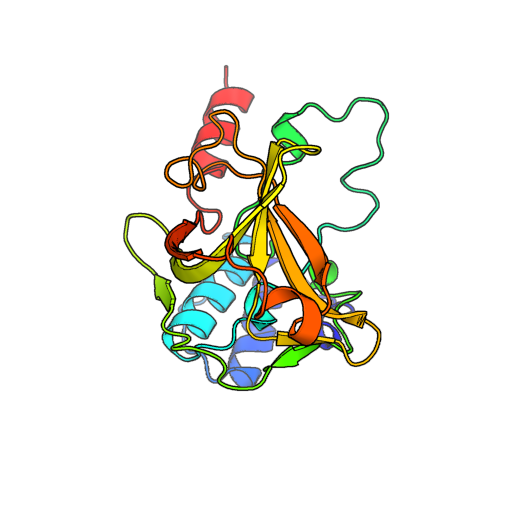44 0.228 3.089 1.00 60.97 156 LEU A CA 1
ATOM 1210 C C . LEU A 1 156 ? 13.736 1.419 3.704 1.00 60.97 156 LEU A C 1
ATOM 1212 O O . LEU A 1 156 ? 12.686 1.314 4.331 1.00 60.97 156 LEU A O 1
ATOM 1216 N N . ILE A 1 157 ? 14.272 2.574 3.349 1.00 61.59 157 ILE A N 1
ATOM 1217 C CA . ILE A 1 157 ? 13.550 3.834 3.318 1.00 61.59 157 ILE A CA 1
ATOM 1218 C C . ILE A 1 157 ? 12.907 3.920 1.938 1.00 61.59 157 ILE A C 1
ATOM 1220 O O . ILE A 1 157 ? 13.585 3.686 0.927 1.00 61.59 157 ILE A O 1
ATOM 1224 N N . ARG A 1 158 ? 11.613 4.245 1.889 1.00 73.50 158 ARG A N 1
ATOM 1225 C CA . ARG A 1 158 ? 10.912 4.432 0.621 1.00 73.50 158 ARG A CA 1
ATOM 1226 C C . ARG A 1 158 ? 10.174 5.756 0.518 1.00 73.50 158 ARG A C 1
ATOM 1228 O O . ARG A 1 158 ? 9.724 6.306 1.520 1.00 73.50 158 ARG A O 1
ATOM 1235 N N . ARG A 1 159 ? 10.017 6.224 -0.719 1.00 74.00 159 ARG A N 1
ATOM 1236 C CA . ARG A 1 159 ? 9.243 7.419 -1.072 1.00 74.00 159 ARG A CA 1
ATOM 1237 C C . ARG A 1 159 ? 8.448 7.169 -2.346 1.00 74.00 159 ARG A C 1
ATOM 1239 O O . ARG A 1 159 ? 8.977 6.585 -3.291 1.00 74.00 159 ARG A O 1
ATOM 1246 N N . SER A 1 160 ? 7.198 7.613 -2.390 1.00 78.00 160 SER A N 1
ATOM 1247 C CA . SER A 1 160 ? 6.424 7.611 -3.627 1.00 78.00 160 SER A CA 1
ATOM 1248 C C . SER A 1 160 ? 6.915 8.739 -4.537 1.00 78.00 160 SER A C 1
ATOM 1250 O O . SER A 1 160 ? 7.077 9.889 -4.125 1.00 78.00 160 SER A O 1
ATOM 1252 N N . VAL A 1 161 ? 7.186 8.404 -5.794 1.00 75.75 161 VAL A N 1
ATOM 1253 C CA . VAL A 1 161 ? 7.653 9.341 -6.815 1.00 75.75 161 VAL A CA 1
ATOM 1254 C C . VAL A 1 161 ? 6.773 9.225 -8.060 1.00 75.75 161 VAL A C 1
ATOM 1256 O O . VAL A 1 161 ? 6.451 8.114 -8.488 1.00 75.75 161 VAL A O 1
ATOM 1259 N N . PRO A 1 162 ? 6.355 10.348 -8.660 1.00 72.06 162 PRO A N 1
ATOM 1260 C CA . PRO A 1 162 ? 5.589 10.310 -9.895 1.00 72.06 162 PRO A CA 1
ATOM 1261 C C . PRO A 1 162 ? 6.478 9.946 -11.088 1.00 72.06 162 PRO A C 1
ATOM 1263 O O . PRO A 1 162 ? 7.598 10.446 -11.219 1.00 72.06 162 PRO A O 1
ATOM 1266 N N . VAL A 1 163 ? 5.974 9.103 -11.988 1.00 73.06 163 VAL A N 1
ATOM 1267 C CA . VAL A 1 163 ? 6.689 8.598 -13.169 1.00 73.06 163 VAL A CA 1
ATOM 1268 C C . VAL A 1 163 ? 5.758 8.577 -14.389 1.00 73.06 163 VAL A C 1
ATOM 1270 O O . VAL A 1 163 ? 4.543 8.492 -14.279 1.00 73.06 163 VAL A O 1
ATOM 1273 N N . ARG A 1 164 ? 6.323 8.661 -15.600 1.00 67.50 164 ARG A N 1
ATOM 1274 C CA . ARG A 1 164 ? 5.569 8.490 -16.854 1.00 67.50 164 ARG A CA 1
ATOM 1275 C C . ARG A 1 164 ? 5.791 7.091 -17.426 1.00 67.50 164 ARG A C 1
ATOM 1277 O O . ARG A 1 164 ? 6.840 6.855 -18.030 1.00 67.50 164 ARG A O 1
ATOM 1284 N N . TYR A 1 165 ? 4.823 6.181 -17.318 1.00 65.81 165 TYR A N 1
ATOM 1285 C CA . TYR A 1 165 ? 4.994 4.785 -17.737 1.00 65.81 165 TYR A CA 1
ATOM 1286 C C . TYR A 1 165 ? 5.285 4.638 -19.227 1.00 65.81 165 TYR A C 1
ATOM 1288 O O . TYR A 1 165 ? 6.161 3.866 -19.572 1.00 65.81 165 TYR A O 1
ATOM 1296 N N . GLY A 1 166 ? 4.665 5.416 -20.121 1.00 60.94 166 GLY A N 1
ATOM 1297 C CA . GLY A 1 166 ? 4.937 5.306 -21.567 1.00 60.94 166 GLY A CA 1
ATOM 1298 C C . GLY A 1 166 ? 6.381 5.648 -21.982 1.00 60.94 166 GLY A C 1
ATOM 1299 O O . GLY A 1 166 ? 6.870 5.157 -22.999 1.00 60.94 166 GLY A O 1
ATOM 1300 N N . GLY A 1 167 ? 7.081 6.475 -21.197 1.00 64.94 167 GLY A N 1
ATOM 1301 C CA . GLY A 1 167 ? 8.521 6.711 -21.365 1.00 64.94 167 GLY A CA 1
ATOM 1302 C C . GLY A 1 167 ? 9.367 5.657 -20.654 1.00 64.94 167 GLY A C 1
ATOM 1303 O O . GLY A 1 167 ? 10.467 5.348 -21.099 1.00 64.94 167 GLY A O 1
ATOM 1304 N N . TRP A 1 168 ? 8.827 5.092 -19.576 1.00 71.06 168 TRP A N 1
ATOM 1305 C CA . TRP A 1 168 ? 9.480 4.072 -18.777 1.00 71.06 168 TRP A CA 1
ATOM 1306 C C . TRP A 1 168 ? 9.435 2.710 -19.471 1.00 71.06 168 TRP A C 1
ATOM 1308 O O . TRP A 1 168 ? 10.486 2.178 -19.752 1.00 71.06 168 TRP A O 1
ATOM 1318 N N . SER A 1 169 ? 8.282 2.183 -19.886 1.00 68.75 169 SER A N 1
ATOM 1319 C CA . SER A 1 169 ? 8.106 0.839 -20.467 1.00 68.75 169 SER A CA 1
ATOM 1320 C C . SER A 1 169 ? 8.981 0.519 -21.688 1.00 68.75 169 SER A C 1
ATOM 1322 O O . SER A 1 169 ? 9.152 -0.649 -22.020 1.00 68.75 169 SER A O 1
ATOM 1324 N N . ASN A 1 170 ? 9.503 1.539 -22.372 1.00 72.44 170 ASN A N 1
ATOM 1325 C CA . ASN A 1 170 ? 10.404 1.401 -23.519 1.00 72.44 170 ASN A CA 1
ATOM 1326 C C . ASN A 1 170 ? 11.894 1.416 -23.131 1.00 72.44 170 ASN A C 1
ATOM 1328 O O . ASN A 1 170 ? 12.755 1.285 -24.001 1.00 72.44 170 ASN A O 1
ATOM 1332 N N . ASP A 1 171 ? 12.211 1.609 -21.852 1.00 78.69 171 ASP A N 1
ATOM 1333 C CA . ASP A 1 171 ? 13.572 1.629 -21.339 1.00 78.69 171 ASP A CA 1
ATOM 1334 C C . ASP A 1 171 ? 14.121 0.193 -21.242 1.00 78.69 171 ASP A C 1
ATOM 1336 O O . ASP A 1 171 ? 13.605 -0.620 -20.468 1.00 78.69 171 ASP A O 1
ATOM 1340 N N . PRO A 1 172 ? 15.185 -0.142 -21.994 1.00 77.56 172 PRO A N 1
ATOM 1341 C CA . PRO A 1 172 ? 15.756 -1.486 -22.001 1.00 77.56 172 PRO A CA 1
ATOM 1342 C C . PRO A 1 172 ? 16.402 -1.886 -20.665 1.00 77.56 172 PRO A C 1
ATOM 1344 O O . PRO A 1 172 ? 16.746 -3.053 -20.489 1.00 77.56 172 PRO A O 1
ATOM 1347 N N . GLN A 1 173 ? 16.604 -0.948 -19.733 1.00 79.56 173 GLN A N 1
ATOM 1348 C CA . GLN A 1 173 ? 17.163 -1.228 -18.407 1.00 79.56 173 GLN A CA 1
ATOM 1349 C C . GLN A 1 173 ? 16.128 -1.765 -17.414 1.00 79.56 173 GLN A C 1
ATOM 1351 O O . GLN A 1 173 ? 16.510 -2.200 -16.327 1.00 79.56 173 GLN A O 1
ATOM 1356 N N . ILE A 1 174 ? 14.838 -1.737 -17.754 1.00 82.94 174 ILE A N 1
ATOM 1357 C CA . ILE A 1 174 ? 13.790 -2.213 -16.853 1.00 82.94 174 ILE A CA 1
ATOM 1358 C C . ILE A 1 174 ? 13.777 -3.729 -16.801 1.00 82.94 174 ILE A C 1
ATOM 1360 O O . ILE A 1 174 ? 13.694 -4.414 -17.821 1.00 82.94 174 ILE A O 1
ATOM 1364 N N . GLN A 1 175 ? 13.778 -4.249 -15.578 1.00 83.50 175 GLN A N 1
ATOM 1365 C CA . GLN A 1 175 ? 13.680 -5.677 -15.322 1.00 83.50 175 GLN A CA 1
ATOM 1366 C C . GLN A 1 175 ? 12.512 -5.969 -14.391 1.00 83.50 175 GLN A C 1
ATOM 1368 O O . GLN A 1 175 ? 12.339 -5.322 -13.358 1.00 83.50 175 GLN A O 1
ATOM 1373 N N . PHE A 1 176 ? 11.700 -6.959 -14.760 1.00 85.81 176 PHE A N 1
ATOM 1374 C CA . PHE A 1 176 ? 10.668 -7.488 -13.877 1.00 85.81 176 PHE A CA 1
ATOM 1375 C C . PHE A 1 176 ? 11.308 -8.405 -12.853 1.00 85.81 176 PHE A C 1
ATOM 1377 O O . PHE A 1 176 ? 11.681 -9.532 -13.180 1.00 85.81 176 PHE A O 1
ATOM 1384 N N . ASN A 1 177 ? 11.366 -7.935 -11.613 1.00 86.12 177 ASN A N 1
ATOM 1385 C CA . ASN A 1 177 ? 11.964 -8.684 -10.525 1.00 86.12 177 ASN A CA 1
ATOM 1386 C C . ASN A 1 177 ? 10.913 -8.964 -9.453 1.00 86.12 177 ASN A C 1
ATOM 1388 O O . ASN A 1 177 ? 10.014 -8.162 -9.187 1.00 86.12 177 ASN A O 1
ATOM 1392 N N . THR A 1 178 ? 11.027 -10.142 -8.849 1.00 87.62 178 THR A N 1
ATOM 1393 C CA . THR A 1 178 ? 10.250 -10.501 -7.667 1.00 87.62 178 THR A CA 1
ATOM 1394 C C . THR A 1 178 ? 11.082 -10.152 -6.449 1.00 87.62 178 THR A C 1
ATOM 1396 O O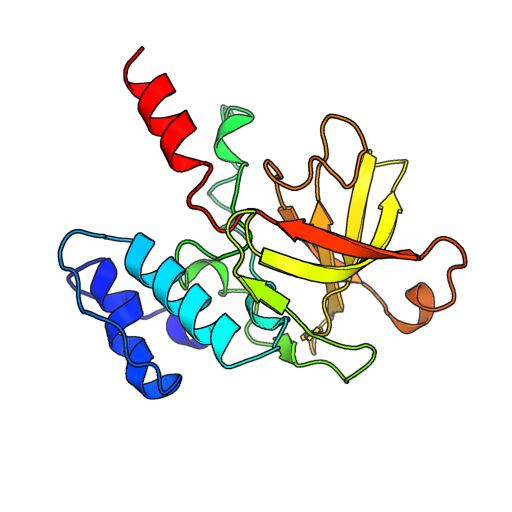 . THR A 1 178 ? 12.160 -10.714 -6.263 1.00 87.62 178 THR A O 1
ATOM 1399 N N . VAL A 1 179 ? 10.577 -9.246 -5.621 1.00 86.69 179 VAL A N 1
ATOM 1400 C CA . VAL A 1 179 ? 11.252 -8.784 -4.404 1.00 86.69 179 VAL A CA 1
ATOM 1401 C C . VAL A 1 179 ? 10.430 -9.127 -3.167 1.00 86.69 179 VAL A C 1
ATOM 1403 O O . VAL A 1 179 ? 9.220 -9.355 -3.255 1.00 86.69 179 VAL A O 1
ATOM 1406 N N . TYR A 1 180 ? 11.095 -9.162 -2.014 1.00 86.25 180 TYR A N 1
ATOM 1407 C CA . TYR A 1 180 ? 10.474 -9.371 -0.710 1.00 86.25 180 TYR A CA 1
ATOM 1408 C C . TYR A 1 180 ? 10.636 -8.101 0.119 1.00 86.25 180 TYR A C 1
ATOM 1410 O O . TYR A 1 180 ? 11.749 -7.709 0.453 1.00 86.25 180 TYR A O 1
ATOM 1418 N N . LEU A 1 181 ? 9.518 -7.445 0.407 1.00 85.12 181 LEU A N 1
ATOM 1419 C CA . LEU A 1 181 ? 9.475 -6.121 1.016 1.00 85.12 181 LEU A CA 1
ATOM 1420 C C . LEU A 1 181 ? 8.973 -6.243 2.454 1.00 85.12 181 LEU A C 1
ATOM 1422 O O . LEU A 1 181 ? 7.983 -6.931 2.719 1.00 85.12 181 LEU A O 1
ATOM 1426 N N . ALA A 1 182 ? 9.645 -5.588 3.396 1.00 80.19 182 ALA A N 1
ATOM 1427 C CA . ALA A 1 182 ? 9.235 -5.619 4.796 1.00 80.19 182 ALA A CA 1
ATOM 1428 C C . ALA A 1 182 ? 7.865 -4.958 4.995 1.00 80.19 182 ALA A C 1
ATOM 1430 O O . ALA A 1 182 ? 7.552 -3.947 4.370 1.00 80.19 182 ALA A O 1
ATOM 1431 N N . THR A 1 183 ? 7.031 -5.530 5.866 1.00 75.50 183 THR A N 1
ATOM 1432 C CA . THR A 1 183 ? 5.661 -5.037 6.082 1.00 75.50 183 THR A CA 1
ATOM 1433 C C . THR A 1 183 ? 5.615 -3.900 7.088 1.00 75.50 183 THR A C 1
ATOM 1435 O O . THR A 1 183 ? 5.009 -2.884 6.783 1.00 75.50 183 THR A O 1
ATOM 1438 N N . ASP A 1 184 ? 6.266 -4.100 8.235 1.00 65.50 184 ASP A N 1
ATOM 1439 C CA . ASP A 1 184 ? 6.510 -3.188 9.375 1.00 65.50 184 ASP A CA 1
ATOM 1440 C C . ASP A 1 184 ? 7.027 -4.035 10.569 1.00 65.50 184 ASP A C 1
ATOM 1442 O O . ASP A 1 184 ? 7.831 -3.625 11.405 1.00 65.50 184 ASP A O 1
ATOM 1446 N N . THR A 1 185 ? 6.629 -5.316 10.609 1.00 50.34 185 THR A N 1
ATOM 1447 C CA . THR A 1 185 ? 6.896 -6.255 11.711 1.00 50.34 185 THR A CA 1
ATOM 1448 C C . THR A 1 185 ? 8.362 -6.654 11.911 1.00 50.34 185 THR A C 1
ATOM 1450 O O . THR A 1 185 ? 8.665 -7.318 12.899 1.00 50.34 185 THR A O 1
ATOM 1453 N N . SER A 1 186 ? 9.281 -6.269 11.032 1.00 43.91 186 SER A N 1
ATOM 1454 C CA . SER A 1 186 ? 10.718 -6.542 11.174 1.00 43.91 186 SER A CA 1
ATOM 1455 C C . SER A 1 186 ? 11.514 -5.372 11.760 1.00 43.91 186 SER A C 1
ATOM 1457 O O . SER A 1 186 ? 12.639 -5.588 12.199 1.00 43.91 186 SER A O 1
ATOM 1459 N N . LEU A 1 187 ? 10.952 -4.158 11.803 1.00 47.34 187 LEU A N 1
ATOM 1460 C CA . LEU A 1 187 ? 11.682 -2.937 12.181 1.00 47.34 187 LEU A CA 1
ATOM 1461 C C . LEU A 1 187 ? 11.439 -2.495 13.631 1.00 47.34 187 LEU A C 1
ATOM 1463 O O . LEU A 1 187 ? 12.264 -1.800 14.224 1.00 47.34 187 LEU A O 1
ATOM 1467 N N . TRP A 1 188 ? 10.334 -2.929 14.245 1.00 43.22 188 TRP A N 1
ATOM 1468 C CA . TRP A 1 188 ? 10.081 -2.664 15.666 1.00 43.22 188 TRP A CA 1
ATOM 1469 C C . TRP A 1 188 ? 10.986 -3.492 16.587 1.00 43.22 188 TRP A C 1
ATOM 1471 O O . TRP A 1 188 ? 11.315 -3.026 17.672 1.00 43.22 188 TRP A O 1
ATOM 1481 N N . TYR A 1 189 ? 11.407 -4.698 16.174 1.00 34.47 189 TYR A N 1
ATOM 1482 C CA . TYR A 1 189 ? 12.284 -5.542 16.996 1.00 34.47 189 TYR A CA 1
ATOM 1483 C C . TYR A 1 189 ? 13.667 -4.903 17.168 1.00 34.47 189 TYR A C 1
ATOM 1485 O O . TYR A 1 1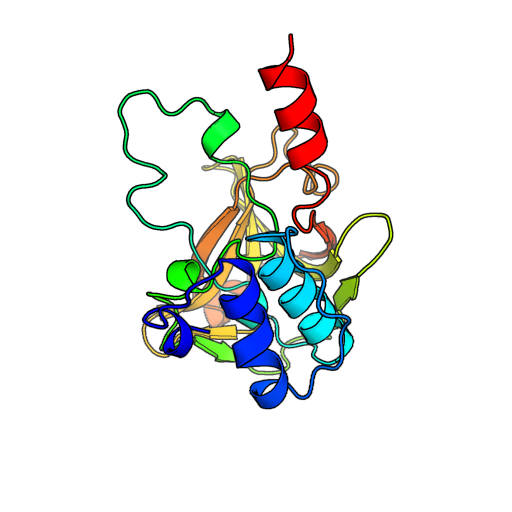89 ? 14.229 -4.939 18.256 1.00 34.47 189 TYR A O 1
ATOM 1493 N N . THR A 1 190 ? 14.174 -4.247 16.121 1.00 38.44 190 THR A N 1
ATOM 1494 C CA . THR A 1 190 ? 15.404 -3.450 16.186 1.00 38.44 190 THR A CA 1
ATOM 1495 C C . THR A 1 190 ? 15.226 -2.197 17.046 1.00 38.44 190 THR A C 1
ATOM 1497 O O . THR A 1 190 ? 16.026 -1.985 17.948 1.00 38.44 190 THR A O 1
ATOM 1500 N N . ARG A 1 191 ? 14.120 -1.444 16.898 1.00 42.75 191 ARG A N 1
ATOM 1501 C CA . ARG A 1 191 ? 13.842 -0.274 17.764 1.00 42.75 191 ARG A CA 1
ATOM 1502 C C . ARG A 1 191 ? 13.720 -0.632 19.250 1.00 42.75 191 ARG A C 1
ATOM 1504 O O . ARG A 1 191 ? 14.218 0.096 20.095 1.00 42.75 191 ARG A O 1
ATOM 1511 N N . TYR A 1 192 ? 13.096 -1.764 19.582 1.00 36.91 192 TYR A N 1
ATOM 1512 C CA . TYR A 1 192 ? 12.916 -2.182 20.978 1.00 36.91 192 TYR A CA 1
ATOM 1513 C C . TYR A 1 192 ? 14.231 -2.600 21.656 1.00 36.91 192 TYR A C 1
ATOM 1515 O O . TYR A 1 192 ? 14.341 -2.515 22.880 1.00 36.91 192 TYR A O 1
ATOM 1523 N N . LEU A 1 193 ? 15.208 -3.082 20.882 1.00 36.94 193 LEU A N 1
ATOM 1524 C CA . LEU A 1 193 ? 16.532 -3.432 21.396 1.00 36.94 193 LEU A CA 1
ATOM 1525 C C . LEU A 1 193 ? 17.424 -2.198 21.557 1.00 36.94 193 LEU A C 1
ATOM 1527 O O . LEU A 1 193 ? 18.123 -2.119 22.562 1.00 36.94 193 LEU A O 1
ATOM 1531 N N . ASP A 1 194 ? 17.340 -1.235 20.637 1.00 38.81 194 ASP A N 1
ATOM 1532 C CA . ASP A 1 194 ? 18.138 -0.003 20.691 1.00 38.81 194 ASP A CA 1
ATOM 1533 C C . ASP A 1 194 ? 17.652 0.972 21.783 1.00 38.81 194 ASP A C 1
ATOM 1535 O O . ASP A 1 194 ? 18.466 1.608 22.447 1.00 38.81 194 ASP A O 1
ATOM 1539 N N . ASP A 1 195 ? 16.341 1.050 22.050 1.00 37.94 195 ASP A N 1
ATOM 1540 C CA . ASP A 1 195 ? 15.790 1.903 23.122 1.00 37.94 195 ASP A CA 1
ATOM 1541 C C . ASP A 1 195 ? 16.008 1.332 24.543 1.00 37.94 195 ASP A C 1
ATOM 1543 O O . ASP A 1 195 ? 15.736 2.008 25.537 1.00 37.94 195 ASP A O 1
ATOM 1547 N N . ASN A 1 196 ? 16.487 0.087 24.663 1.00 38.50 196 ASN A N 1
ATOM 1548 C CA . ASN A 1 196 ? 16.751 -0.590 25.942 1.00 38.50 196 ASN A CA 1
ATOM 1549 C C . ASN A 1 196 ? 18.238 -0.943 26.161 1.00 38.50 196 ASN A C 1
ATOM 1551 O O . ASN A 1 196 ? 18.536 -1.748 27.052 1.00 38.50 196 ASN A O 1
ATOM 1555 N N . SER A 1 197 ? 19.158 -0.368 25.377 1.00 36.78 197 SER A N 1
ATOM 1556 C CA . SER A 1 197 ? 20.614 -0.580 25.489 1.00 36.78 197 SER A CA 1
ATOM 1557 C C . SER A 1 197 ? 21.375 0.651 25.966 1.00 36.78 197 SER A C 1
ATOM 1559 O O . SER A 1 197 ? 21.117 1.741 25.412 1.00 36.78 197 SER A O 1
#

InterPro domains:
  IPR058525 Domain of unknown function DUF8212 [PF26640] (36-69)